Protein AF-A8YP08-F1 (afdb_monomer_lite)

Organism: Microcystis aeruginosa (strain PCC 7806) (NCBI:txid267872)

Secondary structure (DSSP, 8-state):
-----------------------S--S----HHHHHHHHHHHHHHHHHHHHHHHHTT----------HHHHHHHHHHH-TTS-----PBBTTTSSB-TT--HHHHHHHIIIIIS---TT-HHHHHHHHHHHTTSS-PPPSTTSTTTTTBSS--HHHHHHHHHHS-HHHHHHHHHHHHHHH-GGGS---------PPPPP-PPPPPPPTTGGGGG--

Sequence (216 aa):
MSFSIRVPSLITPVYCIRQTEEPINMLLKLPQKLKIQRLILLVFCLVIGIFVWWLSWQSTGMSQIQRPETVAQQIYQVMPDLPKENNYIRRETGEIDPNNTLISRFLRYHQDTKKRFTLIRFDWQLTLGDYLGVNEKISEENYPGQATLTVNPMAADIKAMNSLNRRQRQQLVTLLVEIYNPAILPQETPNSSPSPSPSPSRPSLSKPGDADLLKF

pLDDT: mean 79.39, std 20.7, range [38.28, 98.69]

Foldseek 3Di:
DDDDDDDDDDDDDDDDDDDDDDDPPPDDPDPPVVVVVVVVVVVVVVVVVVVVVVVVVPPPPDQPPDQLLNLVVVLCVVVVVQFFLQQWAWPVPRDTDNSPGLRSQLVCCLCPVVVHDLQDLVSLVLSLCCLQVNHDPDDQVRRPQSVTTPDRCNVVSSVSSNPDDPVRSVVSSVSSNCVRPVVPPPDPDPDDDDDDDDDDDDPDDDDVPPVVVVDD

Structure (mmCIF, N/CA/C/O backbone):
data_AF-A8YP08-F1
#
_entry.id   AF-A8YP08-F1
#
loop_
_atom_site.group_PDB
_atom_site.id
_atom_site.type_symbol
_atom_site.label_atom_id
_atom_site.label_alt_id
_atom_site.label_comp_id
_atom_site.label_asym_id
_atom_site.label_entity_id
_atom_site.label_seq_id
_atom_site.pdbx_PDB_ins_code
_atom_site.Cartn_x
_atom_site.Cartn_y
_atom_site.Cartn_z
_atom_site.occupancy
_atom_site.B_iso_or_equiv
_atom_site.auth_seq_id
_atom_site.auth_comp_id
_atom_site.auth_asym_id
_atom_site.auth_atom_id
_atom_site.pdbx_PDB_model_num
ATOM 1 N N . MET A 1 1 ? 70.465 103.402 -79.927 1.00 38.94 1 MET A N 1
ATOM 2 C CA . MET A 1 1 ? 71.375 103.638 -78.782 1.00 38.94 1 MET A CA 1
ATOM 3 C C . MET A 1 1 ? 71.175 102.453 -77.833 1.00 38.94 1 MET A C 1
ATOM 5 O O . MET A 1 1 ? 70.046 102.262 -77.416 1.00 38.94 1 MET A O 1
ATOM 9 N N . SER A 1 2 ? 72.063 101.443 -77.797 1.00 41.00 2 SER A N 1
ATOM 10 C CA . SER A 1 2 ? 73.259 101.348 -76.916 1.00 41.00 2 SER A CA 1
ATOM 11 C C . SER A 1 2 ? 72.872 101.551 -75.439 1.00 41.00 2 SER A C 1
ATOM 13 O O . SER A 1 2 ? 72.285 102.580 -75.149 1.00 41.00 2 SER A O 1
ATOM 15 N N . PHE A 1 3 ? 73.109 100.681 -74.449 1.00 38.84 3 PHE A N 1
ATOM 16 C CA . PHE A 1 3 ? 74.199 99.733 -74.161 1.00 38.84 3 PHE A CA 1
ATOM 17 C C . PHE A 1 3 ? 73.752 98.776 -73.016 1.00 38.84 3 PHE A C 1
ATOM 19 O O . PHE A 1 3 ? 72.893 99.129 -72.219 1.00 38.84 3 PHE A O 1
ATOM 26 N N . SER A 1 4 ? 74.212 97.519 -73.007 1.00 40.41 4 SER A N 1
ATOM 27 C CA . SER A 1 4 ? 75.242 96.935 -72.108 1.00 40.41 4 SER A CA 1
ATOM 28 C C . SER A 1 4 ? 74.787 96.371 -70.752 1.00 40.41 4 SER A C 1
ATOM 30 O O . SER A 1 4 ? 74.678 97.063 -69.750 1.00 40.41 4 SER A O 1
ATOM 32 N N . ILE A 1 5 ? 74.629 95.046 -70.747 1.00 41.66 5 ILE A N 1
ATOM 33 C CA . ILE A 1 5 ? 75.322 94.041 -69.913 1.00 41.66 5 ILE A CA 1
ATOM 34 C C . ILE A 1 5 ? 76.277 94.593 -68.815 1.00 41.66 5 ILE A C 1
ATOM 36 O O . ILE A 1 5 ? 77.212 95.322 -69.146 1.00 41.66 5 ILE A O 1
ATOM 40 N N . ARG A 1 6 ? 76.161 94.098 -67.561 1.00 38.28 6 ARG A N 1
ATOM 41 C CA . ARG A 1 6 ? 77.010 93.038 -66.930 1.00 38.28 6 ARG A CA 1
ATOM 42 C C . ARG A 1 6 ? 77.260 93.226 -65.407 1.00 38.28 6 ARG A C 1
ATOM 44 O O . ARG A 1 6 ? 77.761 94.260 -64.995 1.00 38.28 6 ARG A O 1
ATOM 51 N N . VAL A 1 7 ? 77.068 92.106 -64.680 1.00 49.34 7 VAL A N 1
ATOM 52 C CA . VAL A 1 7 ? 77.766 91.583 -63.462 1.00 49.34 7 VAL A CA 1
ATOM 53 C C . VAL A 1 7 ? 77.664 92.319 -62.093 1.00 49.34 7 VAL A C 1
ATOM 55 O O . VAL A 1 7 ? 77.388 93.507 -62.064 1.00 49.34 7 VAL A O 1
ATOM 58 N N . PRO A 1 8 ? 78.019 91.675 -60.945 1.00 49.31 8 PRO A N 1
ATOM 59 C CA . PRO A 1 8 ? 77.574 90.361 -60.433 1.00 49.31 8 PRO A CA 1
ATOM 60 C C . PRO A 1 8 ? 77.463 90.305 -58.876 1.00 49.31 8 PRO A C 1
ATOM 62 O O . PRO A 1 8 ? 77.818 91.240 -58.173 1.00 49.31 8 PRO A O 1
ATOM 65 N N . SER A 1 9 ? 77.160 89.102 -58.365 1.00 41.50 9 SER A N 1
ATOM 66 C CA . SER A 1 9 ? 77.765 88.503 -57.156 1.00 41.50 9 SER A CA 1
ATOM 67 C C . SER A 1 9 ? 77.323 89.004 -55.772 1.00 41.50 9 SER A C 1
ATOM 69 O O . SER A 1 9 ? 77.578 90.136 -55.387 1.00 41.50 9 SER A O 1
ATOM 71 N N . LEU A 1 10 ? 76.800 88.101 -54.939 1.00 44.22 10 LEU A N 1
ATOM 72 C CA . LEU A 1 10 ? 77.596 87.362 -53.947 1.00 44.22 10 LEU A CA 1
ATOM 73 C C . LEU A 1 10 ? 76.666 86.603 -52.981 1.00 44.22 10 LEU A C 1
ATOM 75 O O . LEU A 1 10 ? 75.742 87.168 -52.414 1.00 44.22 10 LEU A O 1
ATOM 79 N N . ILE A 1 11 ? 77.039 85.344 -52.748 1.00 49.66 11 ILE A N 1
ATOM 80 C CA . ILE A 1 11 ? 77.045 84.672 -51.441 1.00 49.66 11 ILE A CA 1
ATOM 81 C C . ILE A 1 11 ? 75.683 84.310 -50.814 1.00 49.66 11 ILE A C 1
ATOM 83 O O . ILE A 1 11 ? 74.914 85.119 -50.309 1.00 49.66 11 ILE A O 1
ATOM 87 N N . THR A 1 12 ? 75.489 82.993 -50.781 1.00 49.16 12 THR A N 1
ATOM 88 C CA . THR A 1 12 ? 74.568 82.191 -49.968 1.00 49.16 12 THR A CA 1
ATOM 89 C C . THR A 1 12 ? 74.469 82.616 -48.502 1.00 49.16 12 THR A C 1
ATOM 91 O O . THR A 1 12 ? 75.487 82.914 -47.876 1.00 49.16 12 THR A O 1
ATOM 94 N N . PRO A 1 13 ? 73.307 82.365 -47.885 1.00 51.00 13 PRO A N 1
ATOM 95 C CA . PRO A 1 13 ? 73.328 81.529 -46.689 1.00 51.00 13 PRO A CA 1
ATOM 96 C C . PRO A 1 13 ? 72.516 80.243 -46.858 1.00 51.00 13 PRO A C 1
ATOM 98 O O . PRO A 1 13 ? 71.397 80.222 -47.365 1.00 51.00 13 PRO A O 1
ATOM 101 N N . VAL A 1 14 ? 73.126 79.159 -46.386 1.00 53.72 14 VAL A N 1
ATOM 102 C CA . VAL A 1 14 ? 72.498 77.870 -46.108 1.00 53.72 14 VAL A CA 1
ATOM 103 C C . VAL A 1 14 ? 71.416 78.092 -45.056 1.00 53.72 14 VAL A C 1
ATOM 105 O O . VAL A 1 14 ? 71.722 78.520 -43.945 1.00 53.72 14 VAL A O 1
ATOM 108 N N . TYR A 1 15 ? 70.166 77.781 -45.392 1.00 51.81 15 TYR A N 1
ATOM 109 C CA . TYR A 1 15 ? 69.120 77.590 -44.395 1.00 51.81 15 TYR A CA 1
ATOM 110 C C . TYR A 1 15 ? 68.328 76.322 -44.696 1.00 51.81 15 TYR A C 1
ATOM 112 O O . TYR A 1 15 ? 67.758 76.142 -45.771 1.00 51.81 15 TYR A O 1
ATOM 120 N N . CYS A 1 16 ? 68.364 75.434 -43.708 1.00 45.41 16 CYS A N 1
ATOM 121 C CA . CYS A 1 16 ? 67.706 74.144 -43.650 1.00 45.41 16 CYS A CA 1
ATOM 122 C C . CYS A 1 16 ? 66.198 74.276 -43.880 1.00 45.41 16 CYS A C 1
ATOM 124 O O . CYS A 1 16 ? 65.514 74.944 -43.104 1.00 45.41 16 CYS A O 1
ATOM 126 N N . ILE A 1 17 ? 65.664 73.561 -44.873 1.00 51.88 17 ILE A N 1
ATOM 127 C CA . ILE A 1 17 ? 64.223 73.332 -44.987 1.00 51.88 17 ILE A CA 1
ATOM 128 C C . ILE A 1 17 ? 63.951 71.847 -44.756 1.00 51.88 17 ILE A C 1
ATOM 130 O O . ILE A 1 17 ? 64.209 70.974 -45.577 1.00 51.88 17 ILE A O 1
ATOM 134 N N . ARG A 1 18 ? 63.478 71.635 -43.533 1.00 47.06 18 ARG A N 1
ATOM 135 C CA . ARG A 1 18 ? 62.784 70.500 -42.930 1.00 47.06 18 ARG A CA 1
ATOM 136 C C . ARG A 1 18 ? 61.936 69.713 -43.944 1.00 47.06 18 ARG A C 1
ATOM 138 O O . ARG A 1 18 ? 60.988 70.252 -44.507 1.00 47.06 18 ARG A O 1
ATOM 145 N N . GLN A 1 19 ? 62.248 68.431 -44.111 1.00 44.16 19 GLN A N 1
ATOM 146 C CA . GLN A 1 19 ? 61.406 67.456 -44.803 1.00 44.16 19 GLN A CA 1
ATOM 147 C C . GLN A 1 19 ? 60.105 67.268 -44.005 1.00 44.16 19 GLN A C 1
ATOM 149 O O . GLN A 1 19 ? 60.127 66.836 -42.853 1.00 44.16 19 GLN A O 1
ATOM 154 N N . THR A 1 20 ? 58.978 67.664 -44.590 1.00 49.56 20 THR A N 1
ATOM 155 C CA . THR A 1 20 ? 57.631 67.375 -44.090 1.00 49.56 20 THR A CA 1
ATOM 156 C C . THR A 1 20 ? 57.221 65.983 -44.561 1.00 49.56 20 THR A C 1
ATOM 158 O O . THR A 1 20 ? 56.793 65.821 -45.701 1.00 49.56 20 THR A O 1
ATOM 161 N N . GLU A 1 21 ? 57.361 64.984 -43.691 1.00 52.81 21 GLU A N 1
ATOM 162 C CA . GLU A 1 21 ? 56.689 63.691 -43.836 1.00 52.81 21 GLU A CA 1
ATOM 163 C C . GLU A 1 21 ? 55.404 63.697 -42.995 1.00 52.81 21 GLU A C 1
ATOM 165 O O . GLU A 1 21 ? 55.437 63.690 -41.768 1.00 52.81 21 GLU A O 1
ATOM 170 N N . GLU A 1 22 ? 54.269 63.721 -43.683 1.00 57.09 22 GLU A N 1
ATOM 171 C CA . GLU A 1 22 ? 52.935 63.336 -43.203 1.00 57.09 22 GLU A CA 1
ATOM 172 C C . GLU A 1 22 ? 52.591 61.973 -43.860 1.00 57.09 22 GLU A C 1
ATOM 174 O O . GLU A 1 22 ? 53.129 61.666 -44.925 1.00 57.09 22 GLU A O 1
ATOM 179 N N . PRO A 1 23 ? 51.613 61.177 -43.390 1.00 56.66 23 PRO A N 1
ATOM 180 C CA . PRO A 1 23 ? 51.465 60.597 -42.061 1.00 56.66 23 PRO A CA 1
ATOM 181 C C . PRO A 1 23 ? 51.122 59.093 -42.190 1.00 56.66 23 PRO A C 1
ATOM 183 O O . PRO A 1 23 ? 49.960 58.716 -42.340 1.00 56.66 23 PRO A O 1
ATOM 186 N N . ILE A 1 24 ? 52.096 58.185 -42.100 1.00 55.09 24 ILE A N 1
ATOM 187 C CA . ILE A 1 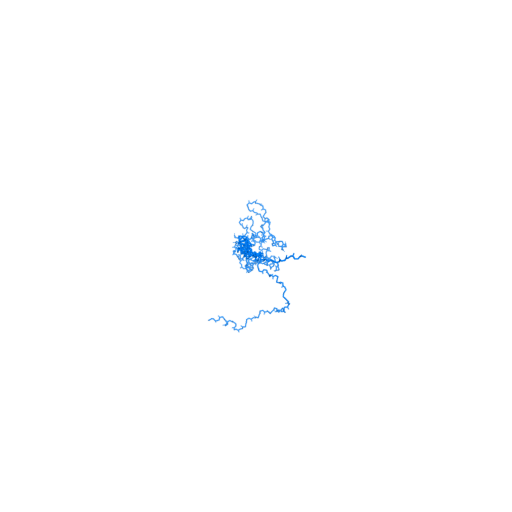24 ? 51.810 56.735 -42.103 1.00 55.09 24 ILE A CA 1
ATOM 188 C C . ILE A 1 24 ? 51.891 56.212 -40.673 1.00 55.09 24 ILE A C 1
ATOM 190 O O . ILE A 1 24 ? 52.841 55.532 -40.325 1.00 55.09 24 ILE A O 1
ATOM 194 N N . ASN A 1 25 ? 50.937 56.584 -39.814 1.00 58.34 25 ASN A N 1
ATOM 195 C CA . ASN A 1 25 ? 50.724 55.936 -38.508 1.00 58.34 25 ASN A CA 1
ATOM 196 C C . ASN A 1 25 ? 49.324 56.224 -37.927 1.00 58.34 25 ASN A C 1
ATOM 198 O O . ASN A 1 25 ? 49.149 56.372 -36.719 1.00 58.34 25 ASN A O 1
ATOM 202 N N . MET A 1 26 ? 48.294 56.275 -38.773 1.00 52.31 26 MET A N 1
ATOM 203 C CA . MET A 1 26 ? 46.892 56.278 -38.331 1.00 52.31 26 MET A CA 1
ATOM 204 C C . MET A 1 26 ? 46.273 54.878 -38.425 1.00 52.31 26 MET A C 1
ATOM 206 O O . MET A 1 26 ? 45.189 54.690 -38.969 1.00 52.31 26 MET A O 1
ATOM 210 N N . LEU A 1 27 ? 46.950 53.861 -37.885 1.00 56.06 27 LEU A N 1
ATOM 211 C CA . LEU A 1 27 ? 46.349 52.534 -37.781 1.00 56.06 27 LEU A CA 1
ATOM 212 C C . LEU A 1 27 ? 46.680 51.864 -36.440 1.00 56.06 27 LEU A C 1
ATOM 214 O O . LEU A 1 27 ? 47.771 51.357 -36.209 1.00 56.06 27 LEU A O 1
ATOM 218 N N . LEU A 1 28 ? 45.658 51.856 -35.573 1.00 55.72 28 LEU A N 1
ATOM 219 C CA . LEU A 1 28 ? 45.474 50.985 -34.404 1.00 55.72 28 LEU A CA 1
ATOM 220 C C . LEU A 1 28 ? 46.337 51.229 -33.149 1.00 55.72 28 LEU A C 1
ATOM 222 O O . LEU A 1 28 ? 47.020 50.338 -32.650 1.00 55.72 28 LEU A O 1
ATOM 226 N N . LYS A 1 29 ? 46.115 52.363 -32.475 1.00 57.00 29 LYS A N 1
ATOM 227 C CA . LYS A 1 29 ? 46.256 52.435 -31.005 1.00 57.00 29 LYS A CA 1
ATOM 228 C C . LYS A 1 29 ? 44.886 52.529 -30.333 1.00 57.00 29 LYS A C 1
ATOM 230 O O . LYS A 1 29 ? 44.492 53.568 -29.822 1.00 57.00 29 LYS A O 1
ATOM 235 N N . LEU A 1 30 ? 44.146 51.416 -30.322 1.00 54.91 30 LEU A N 1
ATOM 236 C CA . LEU A 1 30 ? 43.016 51.274 -29.395 1.00 54.91 30 LEU A CA 1
ATOM 237 C C . LEU A 1 30 ? 43.575 51.248 -27.956 1.00 54.91 30 LEU A C 1
ATOM 239 O O . LEU A 1 30 ? 44.541 50.511 -27.724 1.00 54.91 30 LEU A O 1
ATOM 243 N N . PRO A 1 31 ? 42.994 51.981 -26.987 1.00 57.38 31 PRO A N 1
ATOM 244 C CA . PRO A 1 31 ? 43.535 52.081 -25.635 1.00 57.38 31 PRO A CA 1
ATOM 245 C C . PRO A 1 31 ? 43.647 50.695 -24.986 1.00 57.38 31 PRO A C 1
ATOM 247 O O . PRO A 1 31 ? 42.664 49.970 -24.834 1.00 57.38 31 PRO A O 1
ATOM 250 N N . GLN A 1 32 ? 44.868 50.327 -24.593 1.00 58.56 32 GLN A N 1
ATOM 251 C CA . GLN A 1 32 ? 45.241 49.020 -24.033 1.00 58.56 32 GLN A CA 1
ATOM 252 C C . GLN A 1 32 ? 44.377 48.619 -22.821 1.00 58.56 32 GLN A C 1
ATOM 254 O O . GLN A 1 32 ? 44.047 47.447 -22.649 1.00 58.56 32 GLN A O 1
ATOM 259 N N . LYS A 1 33 ? 43.916 49.606 -22.041 1.00 55.19 33 LYS A N 1
ATOM 260 C CA . LYS A 1 33 ? 42.989 49.426 -20.912 1.00 55.19 33 LYS A CA 1
ATOM 261 C C . LYS A 1 33 ? 41.612 48.888 -21.331 1.00 55.19 33 LYS A C 1
ATOM 263 O O . LYS A 1 33 ? 41.059 48.049 -20.629 1.00 55.19 33 LYS A O 1
ATOM 268 N N . LEU A 1 34 ? 41.100 49.290 -22.498 1.00 55.69 34 LEU A N 1
ATOM 269 C CA . LEU A 1 34 ? 39.811 48.827 -23.027 1.00 55.69 34 LEU A CA 1
ATOM 270 C C . LEU A 1 34 ? 39.898 47.385 -23.554 1.00 55.69 34 LEU A C 1
ATOM 272 O O . LEU A 1 34 ? 38.940 46.622 -23.446 1.00 55.69 34 LEU A O 1
ATOM 276 N N . LYS A 1 35 ? 41.065 46.991 -24.090 1.00 59.66 35 LYS A N 1
ATOM 277 C CA . LYS A 1 35 ? 41.332 45.609 -24.524 1.00 59.66 35 LYS A CA 1
ATOM 278 C C . LYS A 1 35 ? 41.428 44.652 -23.333 1.00 59.66 35 LYS A C 1
ATOM 280 O O . LYS A 1 35 ? 40.821 43.589 -23.376 1.00 59.66 35 LYS A O 1
ATOM 285 N N . ILE A 1 36 ? 42.123 45.047 -22.262 1.00 66.88 36 ILE A N 1
ATOM 286 C CA . ILE A 1 36 ? 42.267 44.227 -21.046 1.00 66.88 36 ILE A CA 1
ATOM 287 C C . ILE A 1 36 ? 40.919 44.072 -20.329 1.00 66.88 36 ILE A C 1
ATOM 289 O O . ILE A 1 36 ? 40.561 42.964 -19.947 1.00 66.88 36 ILE A O 1
ATOM 293 N N . GLN A 1 37 ? 40.125 45.142 -20.214 1.00 70.56 37 GLN A N 1
ATOM 294 C CA . GLN A 1 37 ? 38.801 45.074 -19.587 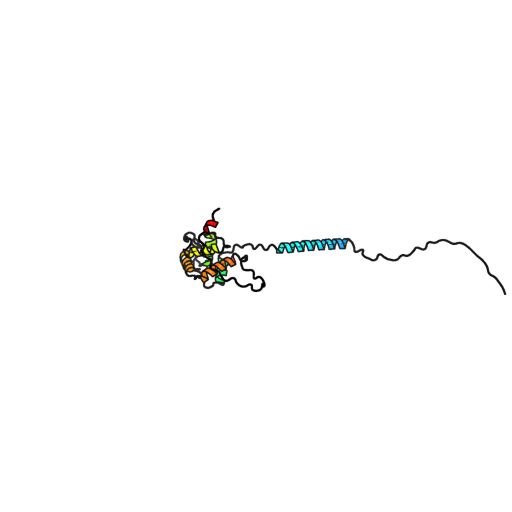1.00 70.56 37 GLN A CA 1
ATOM 295 C C . GLN A 1 37 ? 37.829 44.173 -20.366 1.00 70.56 37 GLN A C 1
ATOM 297 O O . GLN A 1 37 ? 37.114 43.378 -19.760 1.00 70.56 37 GLN A O 1
ATOM 302 N N . ARG A 1 38 ? 37.831 44.242 -21.706 1.00 69.94 38 ARG A N 1
ATOM 303 C CA . ARG A 1 38 ? 37.038 43.331 -22.550 1.00 69.94 38 ARG A CA 1
ATOM 304 C C . ARG A 1 38 ? 37.514 41.884 -22.434 1.00 69.94 38 ARG A C 1
ATOM 306 O O . ARG A 1 38 ? 36.681 40.991 -22.388 1.00 69.94 38 ARG A O 1
ATOM 313 N N . LEU A 1 39 ? 38.824 41.652 -22.334 1.00 71.75 39 LEU A N 1
ATOM 314 C CA . LEU A 1 39 ? 39.381 40.311 -22.144 1.00 71.75 39 LEU A CA 1
ATOM 315 C C . LEU A 1 39 ? 38.974 39.714 -20.787 1.00 71.75 39 LEU A C 1
ATOM 317 O O . LEU A 1 39 ? 38.546 38.567 -20.738 1.00 71.75 39 LEU A O 1
ATOM 321 N N . ILE A 1 40 ? 39.035 40.501 -19.706 1.00 78.19 40 ILE A N 1
ATOM 322 C CA . ILE A 1 40 ? 38.599 40.074 -18.365 1.00 78.19 40 ILE A CA 1
ATOM 323 C C . ILE A 1 40 ? 37.102 39.743 -18.365 1.00 78.19 40 ILE A C 1
ATOM 325 O O . ILE A 1 40 ? 36.711 38.700 -17.847 1.00 78.19 40 ILE A O 1
ATOM 329 N N . LEU A 1 41 ? 36.272 40.587 -18.988 1.00 78.19 41 LEU A N 1
ATOM 330 C CA . LEU A 1 41 ? 34.829 40.353 -19.079 1.00 78.19 41 LEU A CA 1
ATOM 331 C C . LEU A 1 41 ? 34.511 39.075 -19.873 1.00 78.19 41 LEU A C 1
ATOM 333 O O . LEU A 1 41 ? 33.669 38.287 -19.457 1.00 78.19 41 LEU A O 1
ATOM 337 N N . LEU A 1 42 ? 35.220 38.835 -20.981 1.00 79.81 42 LEU A N 1
ATOM 338 C CA . LEU A 1 42 ? 35.035 37.639 -21.805 1.00 79.81 42 LEU A CA 1
ATOM 339 C C . LEU A 1 42 ? 35.450 36.359 -21.075 1.00 79.81 42 LEU A C 1
ATOM 341 O O . LEU A 1 42 ? 34.713 35.379 -21.128 1.00 79.81 42 LEU A O 1
ATOM 345 N N . VAL A 1 43 ? 36.580 36.366 -20.361 1.00 82.44 43 VAL A N 1
ATOM 346 C CA . VAL A 1 43 ? 37.015 35.210 -19.560 1.00 82.44 43 VAL A CA 1
ATOM 347 C C . VAL A 1 43 ? 36.037 34.949 -18.414 1.00 82.44 43 VAL A C 1
ATOM 349 O O . VAL A 1 43 ? 35.669 33.802 -18.181 1.00 82.44 43 VAL A O 1
ATOM 352 N N . PHE A 1 44 ? 35.547 35.995 -17.746 1.00 82.38 44 PHE A N 1
ATOM 353 C CA . PHE A 1 44 ? 34.545 35.870 -16.687 1.00 82.38 44 PHE A CA 1
ATOM 354 C C . PHE A 1 44 ? 33.227 35.269 -17.205 1.00 82.38 44 PHE A C 1
ATOM 356 O O . PHE A 1 44 ? 32.694 34.341 -16.600 1.00 82.38 44 PHE A O 1
ATOM 363 N N . CYS A 1 45 ? 32.744 35.714 -18.370 1.00 79.94 45 CYS A N 1
ATOM 364 C CA . CYS A 1 45 ? 31.572 35.124 -19.020 1.00 79.94 45 CYS A CA 1
ATOM 365 C C . CYS A 1 45 ? 31.803 33.666 -19.447 1.00 79.94 45 CYS A C 1
ATOM 367 O O . CYS A 1 45 ? 30.890 32.855 -19.325 1.00 79.94 45 CYS A O 1
ATOM 369 N N . LEU A 1 46 ? 33.009 33.312 -19.907 1.00 80.31 46 LEU A N 1
ATOM 370 C CA . LEU A 1 46 ? 33.359 31.936 -20.277 1.00 80.31 46 LEU A CA 1
ATOM 371 C C . LEU A 1 46 ? 33.373 31.007 -19.058 1.00 80.31 46 LEU A C 1
ATOM 373 O O . LEU A 1 46 ? 32.813 29.917 -19.114 1.00 80.31 46 LEU A O 1
ATOM 377 N N . VAL A 1 47 ? 33.950 31.456 -17.940 1.00 80.50 47 VAL A N 1
ATOM 378 C CA . VAL A 1 47 ? 33.972 30.694 -16.682 1.00 80.50 47 VAL A CA 1
ATOM 379 C C . VAL A 1 47 ? 32.559 30.513 -16.128 1.00 80.50 47 VAL A C 1
ATOM 381 O O . VAL A 1 47 ? 32.208 29.404 -15.736 1.00 80.50 47 VAL A O 1
ATOM 384 N N . ILE A 1 48 ? 31.717 31.552 -16.159 1.00 80.12 48 ILE A N 1
ATOM 385 C CA . ILE A 1 48 ? 30.304 31.441 -15.761 1.00 80.12 48 ILE A CA 1
ATOM 386 C C . ILE A 1 48 ? 29.544 30.501 -16.696 1.00 80.12 48 ILE A C 1
ATOM 388 O O . ILE A 1 48 ? 28.797 29.658 -16.217 1.00 80.12 48 ILE A O 1
ATOM 392 N N . GLY A 1 49 ? 29.747 30.601 -18.011 1.00 75.44 49 GLY A N 1
ATOM 393 C CA . GLY A 1 49 ? 29.102 29.721 -18.984 1.00 75.44 49 GLY A CA 1
ATOM 394 C C . GLY A 1 49 ? 29.447 28.251 -18.750 1.00 75.44 49 GLY A C 1
ATOM 395 O O . GLY A 1 49 ? 28.552 27.413 -18.705 1.00 75.44 49 GLY A O 1
ATOM 396 N N . ILE A 1 50 ? 30.726 27.944 -18.512 1.00 77.81 50 ILE A N 1
ATOM 397 C CA . ILE A 1 50 ? 31.192 26.588 -18.187 1.00 77.81 50 ILE A CA 1
ATOM 398 C C . ILE A 1 50 ? 30.643 26.129 -16.829 1.00 77.81 50 ILE A C 1
ATOM 400 O O . ILE A 1 50 ? 30.218 24.985 -16.701 1.00 77.81 50 ILE A O 1
ATOM 404 N N . PHE A 1 51 ? 30.596 27.010 -15.827 1.00 74.06 51 PHE A N 1
ATOM 405 C CA . PHE A 1 51 ? 30.053 26.696 -14.504 1.00 74.06 51 PHE A CA 1
ATOM 406 C C . PHE A 1 51 ? 28.543 26.418 -14.541 1.00 74.06 51 PHE A C 1
ATOM 408 O O . PHE A 1 51 ? 28.082 25.456 -13.934 1.00 74.06 51 PHE A O 1
ATOM 415 N N . VAL A 1 52 ? 27.774 27.203 -15.300 1.00 71.12 52 VAL A N 1
ATOM 416 C CA . VAL A 1 52 ? 26.337 26.982 -15.526 1.00 71.12 52 VAL A CA 1
ATOM 417 C C . VAL A 1 52 ? 26.108 25.676 -16.285 1.00 71.12 52 VAL A C 1
ATOM 419 O O . VAL A 1 52 ? 25.229 24.907 -15.907 1.00 71.12 52 VAL A O 1
ATOM 422 N N . TRP A 1 53 ? 26.935 25.382 -17.295 1.00 67.12 53 TRP A N 1
ATOM 423 C CA . TRP A 1 53 ? 26.847 24.132 -18.051 1.00 67.12 53 TRP A CA 1
ATOM 424 C C . TRP A 1 53 ? 27.193 22.903 -17.190 1.00 67.12 53 TRP A C 1
ATOM 426 O O . TRP A 1 53 ? 26.515 21.879 -17.279 1.00 67.12 53 TRP A O 1
ATOM 436 N N . TRP A 1 54 ? 28.162 23.029 -16.275 1.00 63.03 54 TRP A N 1
ATOM 437 C CA . TRP A 1 54 ? 28.472 22.015 -15.259 1.00 63.03 54 TRP A CA 1
ATOM 438 C C . TRP A 1 54 ? 27.311 21.839 -14.264 1.00 63.03 54 TRP A C 1
ATOM 440 O O . TRP A 1 54 ? 26.953 20.711 -13.922 1.00 63.03 54 TRP A O 1
ATOM 450 N N . LEU A 1 55 ? 26.655 22.922 -13.837 1.00 60.41 55 LEU A N 1
ATOM 451 C CA . LEU A 1 55 ? 25.510 22.844 -12.922 1.00 60.41 55 LEU A CA 1
ATOM 452 C C . LEU A 1 55 ? 24.319 22.079 -13.529 1.00 60.41 55 LEU A C 1
ATOM 454 O O . LEU A 1 55 ? 23.617 21.373 -12.809 1.00 60.41 55 LEU A O 1
ATOM 458 N N . SER A 1 56 ? 24.131 22.139 -14.851 1.00 60.09 56 SER A N 1
ATOM 459 C CA . SER A 1 56 ? 23.074 21.395 -15.556 1.00 60.09 56 SER A CA 1
ATOM 460 C C . SER A 1 56 ? 23.260 19.869 -15.610 1.00 60.09 56 SER A C 1
ATOM 462 O O . SER A 1 56 ? 22.316 19.176 -15.981 1.00 60.09 56 SER A O 1
ATOM 464 N N . TRP A 1 57 ? 24.413 19.320 -15.202 1.00 59.06 57 TRP A N 1
ATOM 465 C CA . TRP A 1 57 ? 24.609 17.863 -15.078 1.00 59.06 57 TRP A CA 1
ATOM 466 C C . TRP A 1 57 ? 24.280 17.291 -13.693 1.00 59.06 57 TRP A C 1
ATOM 468 O O . TRP A 1 57 ? 24.372 16.082 -13.491 1.00 59.06 57 TRP A O 1
ATOM 478 N N . GLN A 1 58 ? 23.867 18.124 -12.737 1.00 56.66 58 GLN A N 1
ATOM 479 C CA . GLN A 1 58 ? 23.536 17.687 -11.379 1.00 56.66 58 GLN A CA 1
ATOM 480 C C . GLN A 1 58 ? 22.020 17.562 -11.174 1.00 56.66 58 GLN A C 1
ATOM 482 O O . GLN A 1 58 ? 21.465 18.132 -10.241 1.00 56.66 58 GLN A O 1
ATOM 487 N N . SER A 1 59 ? 21.318 16.803 -12.018 1.00 55.66 59 SER A N 1
ATOM 488 C CA . SER A 1 59 ? 19.984 16.303 -11.656 1.00 55.66 59 SER A CA 1
ATOM 489 C C . SER A 1 59 ? 20.121 14.972 -10.918 1.00 55.66 59 SER A C 1
ATOM 491 O O . SER A 1 59 ? 19.758 13.904 -11.407 1.00 55.66 59 SER A O 1
ATOM 493 N N . THR A 1 60 ? 20.650 15.023 -9.696 1.00 57.28 60 THR A N 1
ATOM 494 C CA . THR A 1 60 ? 20.445 13.929 -8.750 1.00 57.28 60 THR A CA 1
ATOM 495 C C . THR A 1 60 ? 18.973 13.949 -8.350 1.00 57.28 60 THR A C 1
ATOM 497 O O . THR A 1 60 ? 18.515 14.817 -7.609 1.00 57.28 60 THR A O 1
ATOM 500 N N . GLY A 1 61 ? 18.194 13.008 -8.886 1.00 53.19 61 GLY A N 1
ATOM 501 C CA . GLY A 1 61 ? 16.839 12.760 -8.416 1.00 53.19 61 GLY A CA 1
ATOM 502 C C . GLY A 1 61 ? 16.905 12.344 -6.952 1.00 53.19 61 GLY A C 1
ATOM 503 O O . GLY A 1 61 ? 17.152 11.180 -6.647 1.00 53.19 61 GLY A O 1
ATOM 504 N N . MET A 1 62 ? 16.737 13.295 -6.033 1.00 47.50 62 MET A N 1
ATOM 505 C CA . MET A 1 62 ? 16.529 12.963 -4.632 1.00 47.50 62 MET A CA 1
ATOM 506 C C . MET A 1 62 ? 15.258 12.122 -4.571 1.00 47.50 62 MET A C 1
ATOM 508 O O . MET A 1 62 ? 14.176 12.630 -4.864 1.00 47.50 62 MET A O 1
ATOM 512 N N . SER A 1 63 ? 15.398 10.838 -4.229 1.00 51.78 63 SER A N 1
ATOM 513 C CA . SER A 1 63 ? 14.282 9.959 -3.890 1.00 51.78 63 SER A CA 1
ATOM 514 C C . SER A 1 63 ? 13.554 10.581 -2.702 1.00 51.78 63 SER A C 1
ATOM 516 O O . SER A 1 63 ? 13.909 10.344 -1.548 1.00 51.78 63 SER A O 1
ATOM 518 N N . GLN A 1 64 ? 12.579 11.444 -2.983 1.00 56.38 64 GLN A N 1
ATOM 519 C CA . GLN A 1 64 ? 11.717 12.023 -1.966 1.00 56.38 64 GLN A CA 1
ATOM 520 C C . GLN A 1 64 ? 11.069 10.856 -1.221 1.00 56.38 64 GLN A C 1
ATOM 522 O O . GLN A 1 64 ? 10.520 9.951 -1.852 1.00 56.38 64 GLN A O 1
ATOM 527 N N . ILE A 1 65 ? 11.159 10.850 0.111 1.00 68.00 65 ILE A N 1
ATOM 528 C CA . ILE A 1 65 ? 10.437 9.884 0.942 1.00 68.00 65 ILE A CA 1
ATOM 529 C C . ILE A 1 65 ? 8.948 10.184 0.745 1.00 68.00 65 ILE A C 1
ATOM 531 O O . ILE A 1 65 ? 8.387 11.081 1.376 1.00 68.00 65 ILE A O 1
ATOM 535 N N . GLN A 1 66 ? 8.327 9.498 -0.215 1.00 86.00 66 GLN A N 1
ATOM 536 C CA . GLN A 1 66 ? 6.929 9.721 -0.551 1.00 86.00 66 GLN A CA 1
ATOM 537 C C . GLN A 1 66 ? 6.055 9.127 0.545 1.00 86.00 66 GLN A C 1
ATOM 539 O O . GLN A 1 66 ? 6.179 7.945 0.875 1.00 86.00 66 GLN A O 1
ATOM 544 N N . ARG A 1 67 ? 5.157 9.949 1.095 1.00 92.75 67 ARG A N 1
ATOM 545 C CA . ARG A 1 67 ? 4.210 9.502 2.116 1.00 92.75 67 ARG A CA 1
ATOM 546 C C . ARG A 1 67 ? 3.289 8.417 1.539 1.00 92.75 67 ARG A C 1
ATOM 548 O O . ARG A 1 67 ? 2.766 8.617 0.436 1.00 92.75 67 ARG A O 1
ATOM 555 N N . PRO A 1 68 ? 3.033 7.321 2.276 1.00 96.00 68 PRO A N 1
ATOM 556 C CA . PRO A 1 68 ? 2.130 6.254 1.848 1.00 96.00 68 PRO A CA 1
ATOM 557 C C . PRO A 1 68 ? 0.762 6.748 1.366 1.00 96.00 68 PRO A C 1
ATOM 559 O O . PRO A 1 68 ? 0.218 6.225 0.399 1.00 96.00 68 PRO A O 1
ATOM 562 N N . GLU A 1 69 ?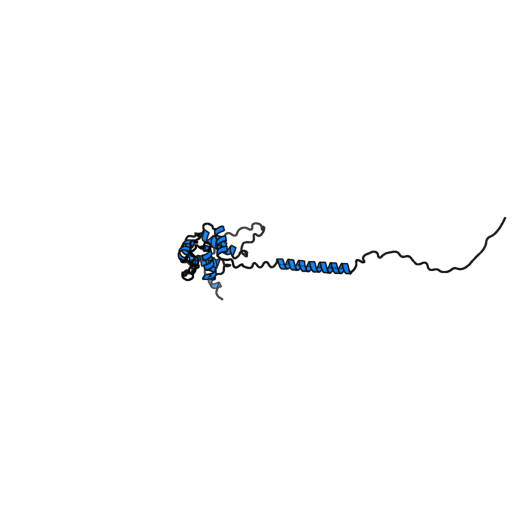 0.205 7.777 2.004 1.00 95.94 69 GLU A N 1
ATOM 563 C CA . GLU A 1 69 ? -1.109 8.330 1.660 1.00 95.94 69 GLU A CA 1
ATOM 564 C C . GLU A 1 69 ? -1.091 9.018 0.292 1.00 95.94 69 GLU A C 1
ATOM 566 O O . GLU A 1 69 ? -2.014 8.847 -0.502 1.00 95.94 69 GLU A O 1
ATOM 571 N N . THR A 1 70 ? -0.021 9.758 -0.011 1.00 95.75 70 THR A N 1
ATOM 572 C CA . THR A 1 70 ? 0.150 10.446 -1.297 1.00 95.75 70 THR A CA 1
ATOM 573 C C . THR A 1 70 ? 0.276 9.442 -2.438 1.00 95.75 70 THR A C 1
ATOM 575 O O . THR A 1 70 ? -0.382 9.589 -3.466 1.00 95.75 70 THR A O 1
ATOM 578 N N . VAL A 1 71 ? 1.064 8.383 -2.244 1.00 96.81 71 VAL A N 1
ATOM 579 C CA . VAL A 1 71 ? 1.218 7.318 -3.248 1.00 96.81 71 VAL A CA 1
ATOM 580 C C . VAL A 1 71 ? -0.079 6.530 -3.417 1.00 96.81 71 VAL A C 1
ATOM 582 O O . VAL A 1 71 ? -0.489 6.249 -4.542 1.00 96.81 71 VAL A O 1
ATOM 585 N N . ALA A 1 72 ? -0.784 6.230 -2.323 1.00 97.94 72 ALA A N 1
ATOM 586 C CA . ALA A 1 72 ? -2.085 5.573 -2.391 1.00 97.94 72 ALA A CA 1
ATOM 587 C C . ALA A 1 72 ? -3.093 6.383 -3.219 1.00 97.94 72 ALA A C 1
ATOM 589 O O . ALA A 1 72 ? -3.787 5.812 -4.058 1.00 97.94 72 ALA A O 1
ATOM 590 N N . GLN A 1 73 ? -3.147 7.707 -3.039 1.00 96.94 73 GLN A N 1
ATOM 591 C CA . GLN A 1 73 ? -4.012 8.583 -3.835 1.00 96.94 73 GLN A CA 1
ATOM 592 C C . GLN A 1 73 ? -3.699 8.500 -5.336 1.00 96.94 73 GLN A C 1
ATOM 594 O O . GLN A 1 73 ? -4.628 8.352 -6.127 1.00 96.94 73 GLN A O 1
ATOM 599 N N . GLN A 1 74 ? -2.420 8.527 -5.726 1.00 96.94 74 GLN A N 1
ATOM 600 C CA . GLN A 1 74 ? -2.007 8.359 -7.128 1.00 96.94 74 GLN A CA 1
ATOM 601 C C . GLN A 1 74 ? -2.447 6.999 -7.686 1.00 96.94 74 GLN A C 1
ATOM 603 O O . GLN A 1 74 ? -2.998 6.918 -8.782 1.00 96.94 74 GLN A O 1
ATOM 608 N N . ILE A 1 75 ? -2.284 5.927 -6.907 1.00 98.00 75 ILE A N 1
ATOM 609 C CA . ILE A 1 75 ? -2.704 4.584 -7.320 1.00 98.00 75 ILE A CA 1
ATOM 610 C C . ILE A 1 75 ? -4.222 4.521 -7.522 1.00 98.00 75 ILE A C 1
ATOM 612 O O . ILE A 1 75 ? -4.660 3.991 -8.538 1.00 98.00 75 ILE A O 1
ATOM 616 N N . TYR A 1 76 ? -5.035 5.094 -6.629 1.00 98.06 76 TYR A N 1
ATOM 617 C CA . TYR A 1 76 ? -6.495 5.116 -6.813 1.00 98.06 76 TYR A CA 1
ATOM 618 C C . TYR A 1 76 ? -6.954 5.983 -7.988 1.00 98.06 76 TYR A C 1
ATOM 620 O O . TYR A 1 76 ? -8.040 5.747 -8.510 1.00 98.06 76 TYR A O 1
ATOM 628 N N . GLN A 1 77 ? -6.166 6.970 -8.423 1.00 97.69 77 GLN A N 1
ATOM 629 C CA . GLN A 1 77 ? -6.471 7.716 -9.649 1.00 97.69 77 GLN A CA 1
ATOM 630 C C . GLN A 1 77 ? -6.325 6.827 -10.892 1.00 97.69 77 GLN A C 1
ATOM 632 O O . GLN A 1 77 ? -7.135 6.926 -11.809 1.00 97.69 77 GLN A O 1
ATOM 637 N N . VAL A 1 78 ? -5.328 5.936 -10.910 1.00 97.88 78 VAL A N 1
ATOM 638 C CA . VAL A 1 78 ? -5.077 5.020 -12.037 1.00 97.88 78 VAL A CA 1
ATOM 639 C C . VAL A 1 78 ? -5.909 3.735 -11.942 1.00 97.88 78 VAL A C 1
ATOM 641 O O . VAL A 1 78 ? -6.293 3.155 -12.956 1.00 97.88 78 VAL A O 1
ATOM 644 N N . MET A 1 79 ? -6.197 3.277 -10.725 1.00 97.88 79 MET A N 1
ATOM 645 C CA . MET A 1 79 ? -6.965 2.070 -10.425 1.00 97.88 79 MET A CA 1
ATOM 646 C C . MET A 1 79 ? -8.166 2.402 -9.517 1.00 97.88 79 MET A C 1
ATOM 648 O O . MET A 1 79 ? -8.170 2.025 -8.340 1.00 97.88 79 MET A O 1
ATOM 652 N N . PRO A 1 80 ? -9.197 3.095 -10.039 1.00 97.19 80 PRO A N 1
ATOM 653 C CA . PRO A 1 80 ? -10.337 3.557 -9.241 1.00 97.19 80 PRO A CA 1
ATOM 654 C C . PRO A 1 80 ? -11.193 2.418 -8.674 1.00 97.19 80 PRO A C 1
ATOM 656 O O . PRO A 1 80 ? -11.838 2.597 -7.644 1.00 97.19 80 PRO A O 1
ATOM 659 N N . ASP A 1 81 ? -11.154 1.243 -9.305 1.00 95.75 81 ASP A N 1
ATOM 660 C CA . ASP A 1 81 ? -11.922 0.062 -8.896 1.00 95.75 81 ASP A CA 1
ATOM 661 C C . ASP A 1 81 ? -11.301 -0.691 -7.705 1.00 95.75 81 ASP A C 1
ATOM 663 O O . ASP A 1 81 ? -11.849 -1.701 -7.258 1.00 95.75 81 ASP A O 1
ATOM 667 N N . LEU A 1 82 ? -10.134 -0.262 -7.203 1.00 97.50 82 LEU A N 1
ATOM 668 C CA . LEU A 1 82 ? -9.533 -0.886 -6.027 1.00 97.50 82 LEU A CA 1
ATOM 669 C C . L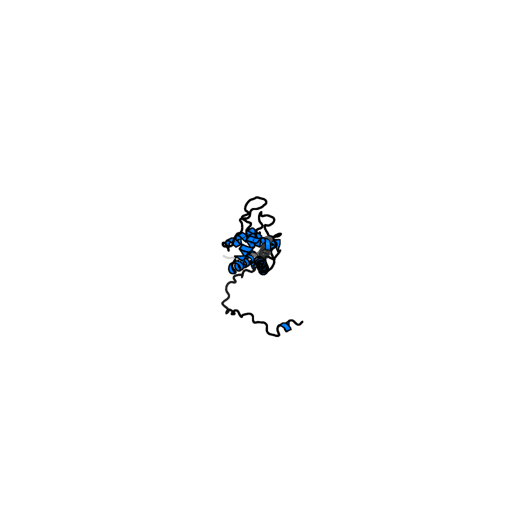EU A 1 82 ? -10.384 -0.621 -4.773 1.00 97.50 82 LEU A C 1
ATOM 671 O O . LEU A 1 82 ? -10.777 0.524 -4.525 1.00 97.50 82 LEU A O 1
ATOM 675 N N . PRO A 1 83 ? -10.619 -1.645 -3.932 1.00 97.38 83 PRO A N 1
ATOM 676 C CA . PRO A 1 83 ? -11.307 -1.456 -2.664 1.00 97.38 83 PRO A CA 1
ATOM 677 C C . PRO A 1 83 ? -10.504 -0.508 -1.770 1.00 97.38 83 PRO A C 1
ATOM 679 O O . PRO A 1 83 ? -9.310 -0.705 -1.548 1.00 97.38 83 PRO A O 1
ATOM 682 N N . LYS A 1 84 ? -11.165 0.536 -1.259 1.00 96.94 84 LYS A N 1
ATOM 683 C CA . LYS A 1 84 ? -10.502 1.562 -0.445 1.00 96.94 84 LYS A CA 1
ATOM 684 C C . LYS A 1 84 ? -10.305 1.164 1.006 1.00 96.94 84 LYS A C 1
ATOM 686 O O . LYS A 1 84 ? -9.344 1.639 1.598 1.00 96.94 84 LYS A O 1
ATOM 691 N N . GLU A 1 85 ? -11.201 0.355 1.577 1.00 97.06 85 GLU A N 1
ATOM 692 C CA . GLU A 1 85 ? -11.183 -0.047 2.994 1.00 97.06 85 GLU A CA 1
ATOM 693 C C . GLU A 1 85 ? -10.839 1.131 3.932 1.00 97.06 85 GLU A C 1
ATOM 695 O O . GLU A 1 85 ? -9.875 1.077 4.692 1.00 97.06 85 GLU A O 1
ATOM 700 N N . ASN A 1 86 ? -11.556 2.254 3.828 1.00 96.44 86 ASN A N 1
ATOM 701 C CA . ASN A 1 86 ? -11.225 3.498 4.541 1.00 96.44 86 ASN A CA 1
ATOM 702 C C . ASN A 1 86 ? -12.337 3.997 5.476 1.00 96.44 86 ASN A C 1
ATOM 704 O O . ASN A 1 86 ? -12.401 5.178 5.794 1.00 96.44 86 ASN A O 1
ATOM 708 N N . ASN A 1 87 ? -13.194 3.088 5.944 1.00 95.81 87 ASN A N 1
ATOM 709 C CA . ASN A 1 87 ? -14.287 3.388 6.876 1.00 95.81 87 ASN A CA 1
ATOM 710 C C . ASN A 1 87 ? -13.889 3.171 8.350 1.00 95.81 87 ASN A C 1
ATOM 712 O O . ASN A 1 87 ? -14.744 2.925 9.198 1.00 95.81 87 ASN A O 1
ATOM 716 N N . TYR A 1 88 ? -12.591 3.205 8.662 1.00 95.50 88 TYR A N 1
ATOM 717 C CA . TYR A 1 88 ? -12.090 2.931 10.007 1.00 95.50 88 TYR A CA 1
ATOM 718 C C . TYR A 1 88 ? -12.064 4.189 10.869 1.00 95.50 88 TYR A C 1
ATOM 720 O O . TYR A 1 88 ? -11.602 5.246 10.440 1.00 95.50 88 TYR A O 1
ATOM 728 N N . ILE A 1 89 ? -12.514 4.037 12.114 1.00 97.19 89 ILE A N 1
ATOM 729 C CA . ILE A 1 89 ? -12.548 5.109 13.108 1.00 97.19 89 ILE A CA 1
ATOM 730 C C . ILE A 1 89 ? -11.205 5.176 13.836 1.00 97.19 89 ILE A C 1
ATOM 732 O O . ILE A 1 89 ? -10.740 4.166 14.381 1.00 97.19 89 ILE A O 1
ATOM 736 N N . ARG A 1 90 ? -10.610 6.370 13.887 1.00 96.81 90 ARG A N 1
ATOM 737 C CA . ARG A 1 90 ? -9.418 6.664 14.684 1.00 96.81 90 ARG A CA 1
ATOM 738 C C . ARG A 1 90 ? -9.740 6.616 16.172 1.00 96.81 90 ARG A C 1
ATOM 740 O O . ARG A 1 90 ? -10.715 7.205 16.624 1.00 96.81 90 ARG A O 1
ATOM 747 N N . ARG A 1 91 ? -8.877 5.964 16.952 1.00 96.56 91 ARG A N 1
ATOM 748 C CA . ARG A 1 91 ? -9.034 5.858 18.411 1.00 96.56 91 ARG A CA 1
ATOM 749 C C . ARG A 1 91 ? -8.901 7.214 19.112 1.00 96.56 91 ARG A C 1
ATOM 751 O O . ARG A 1 91 ? -9.569 7.440 20.109 1.00 96.56 91 ARG A O 1
ATOM 758 N N . GLU A 1 92 ? -8.045 8.090 18.588 1.00 96.12 92 GLU A N 1
ATOM 759 C CA . GLU A 1 92 ? -7.752 9.402 19.179 1.00 96.12 92 GLU A CA 1
ATOM 760 C C . GLU A 1 92 ? -8.861 10.438 18.943 1.00 96.12 92 GLU A C 1
ATOM 762 O O . GLU A 1 92 ? -9.227 11.151 19.871 1.00 96.12 92 GLU A O 1
ATOM 767 N N . THR A 1 93 ? -9.411 10.513 17.726 1.00 96.19 93 THR A N 1
ATOM 768 C CA . THR A 1 93 ? -10.414 11.528 17.361 1.00 96.19 93 THR A CA 1
ATOM 769 C C . THR A 1 93 ? -11.846 11.011 17.422 1.00 96.19 93 THR A C 1
ATOM 771 O O . THR A 1 93 ? -12.771 11.807 17.509 1.00 96.19 93 THR A O 1
ATOM 774 N N . GLY A 1 94 ? -12.057 9.693 17.342 1.00 97.00 94 GLY A N 1
ATOM 775 C CA . GLY A 1 94 ? -13.393 9.117 17.174 1.00 97.00 94 GLY A CA 1
ATOM 776 C C . GLY A 1 94 ? -13.994 9.336 15.780 1.00 97.00 94 GLY A C 1
ATOM 777 O O . GLY A 1 94 ? -15.148 8.982 15.554 1.00 97.00 94 GLY A O 1
ATOM 778 N N . GLU A 1 95 ? -13.222 9.869 14.831 1.00 97.00 95 GLU A N 1
ATOM 779 C CA . GLU A 1 95 ? -13.666 10.151 13.464 1.00 97.00 95 GLU A CA 1
ATOM 780 C C . GLU A 1 95 ? -13.098 9.145 12.456 1.00 97.00 95 GLU A C 1
ATOM 782 O O . GLU A 1 95 ? -12.069 8.503 12.694 1.00 97.00 95 GLU A O 1
ATOM 787 N N . ILE A 1 96 ? -13.759 9.018 11.303 1.00 95.75 96 ILE A N 1
ATOM 788 C CA . ILE A 1 96 ? -13.254 8.223 10.178 1.00 95.75 96 ILE A CA 1
ATOM 789 C C . ILE A 1 96 ? -11.985 8.880 9.622 1.00 95.75 96 ILE A C 1
ATOM 791 O O . ILE A 1 96 ? -11.956 10.089 9.403 1.00 95.75 96 ILE A O 1
ATOM 795 N N . ASP A 1 97 ? -10.947 8.084 9.350 1.00 91.31 97 ASP A N 1
ATOM 796 C CA . ASP A 1 97 ? -9.743 8.559 8.660 1.00 91.31 97 ASP A CA 1
ATOM 797 C C . ASP A 1 97 ? -9.812 8.270 7.149 1.00 91.31 97 ASP A C 1
ATOM 799 O O . ASP A 1 97 ? -9.476 7.160 6.722 1.00 91.31 97 ASP A O 1
ATOM 803 N N . PRO A 1 98 ? -10.184 9.252 6.304 1.00 92.50 98 PRO A N 1
ATOM 804 C CA . PRO A 1 98 ? -10.366 9.021 4.873 1.00 92.50 98 PRO A CA 1
ATOM 805 C C . PRO A 1 98 ? -9.062 8.670 4.146 1.00 92.50 98 PRO A C 1
ATOM 807 O O . PRO A 1 98 ? -9.115 8.061 3.073 1.00 92.50 98 PRO A O 1
ATOM 810 N N . ASN A 1 99 ? -7.908 9.034 4.717 1.00 92.12 99 ASN A N 1
ATOM 811 C CA . ASN A 1 99 ? -6.591 8.770 4.143 1.00 92.12 99 ASN A CA 1
ATOM 812 C C . ASN A 1 99 ? -6.037 7.400 4.552 1.00 92.12 99 ASN A C 1
ATOM 814 O O . ASN A 1 99 ? -5.097 6.917 3.922 1.00 92.12 99 ASN A O 1
ATOM 818 N N . ASN A 1 100 ? -6.623 6.752 5.564 1.00 95.44 100 ASN A N 1
ATOM 819 C CA . ASN A 1 100 ? -6.255 5.405 5.984 1.00 95.44 100 ASN A CA 1
ATOM 820 C C . ASN A 1 100 ? -6.986 4.380 5.114 1.00 95.44 100 ASN A C 1
ATOM 822 O O . ASN A 1 100 ? -7.999 3.792 5.486 1.00 95.44 100 ASN A O 1
ATOM 826 N N . THR A 1 101 ? -6.464 4.211 3.908 1.00 98.25 101 THR A N 1
ATOM 827 C CA . THR A 1 101 ? -6.956 3.289 2.884 1.00 98.25 101 THR A CA 1
ATOM 828 C C . THR A 1 101 ? -6.190 1.961 2.880 1.00 98.25 101 THR A C 1
ATOM 830 O O . THR A 1 101 ? -5.093 1.860 3.440 1.00 98.25 101 THR A O 1
ATOM 833 N N . LEU A 1 102 ? -6.721 0.967 2.161 1.00 98.56 102 LEU A N 1
ATOM 834 C CA . LEU A 1 102 ? -6.071 -0.315 1.886 1.00 98.56 102 LEU A CA 1
ATOM 835 C C . LEU A 1 102 ? -4.641 -0.119 1.372 1.00 98.56 102 LEU A C 1
ATOM 837 O O . LEU A 1 102 ? -3.688 -0.619 1.962 1.00 98.56 102 LEU A O 1
ATOM 841 N N . ILE A 1 103 ? -4.481 0.654 0.295 1.00 98.62 103 ILE A N 1
ATOM 842 C CA . ILE A 1 103 ? -3.175 0.864 -0.337 1.00 98.62 103 ILE A CA 1
ATOM 843 C C . ILE A 1 103 ? -2.207 1.629 0.574 1.00 98.62 103 ILE A C 1
ATOM 845 O O . ILE A 1 103 ? -1.036 1.261 0.643 1.00 98.62 103 ILE A O 1
ATOM 849 N N . SER A 1 104 ? -2.662 2.622 1.348 1.00 98.25 104 SER A N 1
ATOM 850 C CA . SER A 1 104 ? -1.775 3.301 2.310 1.00 98.25 104 SER A CA 1
ATOM 851 C C . SER A 1 104 ? -1.292 2.365 3.421 1.00 98.25 104 SER A C 1
ATOM 853 O O . SER A 1 104 ? -0.132 2.449 3.824 1.00 98.25 104 SER A O 1
ATOM 855 N N . ARG A 1 105 ? -2.136 1.435 3.892 1.00 98.38 105 ARG A N 1
ATOM 856 C CA . ARG A 1 105 ? -1.722 0.415 4.869 1.00 98.38 105 ARG A CA 1
ATOM 857 C C . ARG A 1 105 ? -0.814 -0.638 4.246 1.00 98.38 105 ARG A C 1
ATOM 859 O O . ARG A 1 105 ? 0.168 -1.012 4.875 1.00 98.38 105 ARG A O 1
ATOM 866 N N . PHE A 1 106 ? -1.060 -1.043 3.002 1.00 98.69 106 PHE A N 1
ATOM 867 C CA . PHE A 1 106 ? -0.167 -1.918 2.238 1.00 98.69 106 PHE A CA 1
ATOM 868 C C . PHE A 1 106 ? 1.243 -1.319 2.091 1.00 98.69 106 PHE A C 1
ATOM 870 O O . PHE A 1 106 ? 2.238 -2.005 2.328 1.00 98.69 106 PHE A O 1
ATOM 877 N N . LEU A 1 107 ? 1.329 -0.027 1.762 1.00 98.25 107 LEU A N 1
ATOM 878 C CA . LEU A 1 107 ? 2.583 0.724 1.659 1.00 98.25 107 LEU A CA 1
ATOM 879 C C . LEU A 1 107 ? 3.309 0.808 3.010 1.00 98.25 107 LEU A C 1
ATOM 881 O O . LEU A 1 107 ? 4.479 0.437 3.086 1.00 98.25 107 LEU A O 1
ATOM 885 N N . ARG A 1 108 ? 2.608 1.199 4.085 1.00 97.88 108 ARG A N 1
ATOM 886 C CA . ARG A 1 108 ? 3.162 1.207 5.455 1.00 97.88 108 ARG A CA 1
ATOM 887 C C . ARG A 1 108 ? 3.630 -0.180 5.888 1.00 97.88 108 ARG A C 1
ATOM 889 O O . ARG A 1 108 ? 4.688 -0.320 6.484 1.00 97.88 108 ARG A O 1
ATOM 896 N N . TYR A 1 109 ? 2.887 -1.228 5.548 1.00 98.50 109 TYR A N 1
ATOM 897 C CA . TYR A 1 109 ? 3.288 -2.596 5.853 1.00 98.50 109 TYR A CA 1
ATOM 898 C C . TYR A 1 109 ? 4.599 -2.970 5.144 1.00 98.50 109 TYR A C 1
ATOM 900 O O . TYR A 1 109 ? 5.495 -3.542 5.761 1.00 98.50 109 TYR A O 1
ATOM 908 N N . HIS A 1 110 ? 4.748 -2.618 3.865 1.00 98.31 110 HIS A N 1
ATOM 909 C CA . HIS A 1 110 ? 5.986 -2.849 3.119 1.00 98.31 110 HIS A CA 1
ATOM 910 C C . HIS A 1 110 ? 7.172 -2.065 3.706 1.00 98.31 110 HIS A C 1
ATOM 912 O O . HIS A 1 110 ? 8.239 -2.639 3.928 1.00 98.31 110 HIS A O 1
ATOM 918 N N . GLN A 1 111 ? 6.977 -0.772 3.962 1.00 96.56 111 GLN A N 1
ATOM 919 C CA . GLN A 1 111 ? 8.042 0.167 4.323 1.00 96.56 111 GLN A CA 1
ATOM 920 C C . GLN A 1 111 ? 8.400 0.117 5.808 1.00 96.56 111 GLN A C 1
ATOM 922 O O . GLN A 1 111 ? 9.571 0.006 6.157 1.00 96.56 111 GLN A O 1
ATOM 927 N N . ASP A 1 112 ? 7.400 0.150 6.683 1.00 95.75 112 ASP A N 1
ATOM 928 C CA . ASP A 1 112 ? 7.597 0.329 8.121 1.00 95.75 112 ASP A CA 1
ATOM 929 C C . ASP A 1 112 ? 7.622 -1.020 8.849 1.00 95.75 112 ASP A C 1
ATOM 931 O O . ASP A 1 112 ? 8.504 -1.270 9.674 1.00 95.75 112 ASP A O 1
ATOM 935 N N . THR A 1 113 ? 6.684 -1.921 8.525 1.00 96.81 113 THR A N 1
ATOM 936 C CA . THR A 1 113 ? 6.584 -3.234 9.187 1.00 96.81 113 THR A CA 1
ATOM 937 C C . THR A 1 113 ? 7.632 -4.213 8.658 1.00 96.81 113 THR A C 1
ATOM 939 O O . THR A 1 113 ? 8.328 -4.856 9.443 1.00 96.81 113 THR A O 1
ATOM 942 N N . LYS A 1 114 ? 7.748 -4.353 7.331 1.00 97.62 114 LYS A N 1
ATOM 943 C CA . LYS A 1 114 ? 8.663 -5.309 6.685 1.00 97.62 114 LYS A CA 1
ATOM 944 C C . LYS A 1 114 ? 10.014 -4.720 6.302 1.00 97.62 114 LYS A C 1
ATOM 946 O O . LYS A 1 114 ? 10.940 -5.494 6.085 1.00 97.62 114 LYS A O 1
ATOM 951 N N . LYS A 1 115 ? 10.138 -3.389 6.246 1.00 96.25 115 LYS A N 1
ATOM 952 C CA . LYS A 1 115 ? 11.383 -2.688 5.885 1.00 96.25 115 LYS A CA 1
ATOM 953 C C . LYS A 1 115 ? 11.960 -3.151 4.543 1.00 96.25 115 LYS A C 1
ATOM 955 O O . LYS A 1 115 ? 13.172 -3.293 4.400 1.00 96.25 115 LYS A O 1
ATOM 960 N N . ARG A 1 116 ? 11.080 -3.421 3.577 1.00 95.81 116 ARG A N 1
ATOM 961 C CA . ARG A 1 116 ? 11.449 -3.850 2.223 1.00 95.81 116 ARG A CA 1
ATOM 962 C C . ARG A 1 116 ? 11.798 -2.651 1.338 1.00 95.81 116 ARG A C 1
ATOM 964 O O . ARG A 1 116 ? 11.371 -1.524 1.604 1.00 95.81 116 ARG A O 1
ATOM 971 N N . PHE A 1 117 ? 12.604 -2.887 0.306 1.00 94.31 117 PHE A N 1
ATOM 972 C CA . PHE A 1 117 ? 13.072 -1.839 -0.591 1.00 94.31 117 PHE A CA 1
ATOM 973 C C . PHE A 1 117 ? 12.017 -1.507 -1.644 1.00 94.31 117 PHE A C 1
ATOM 975 O O . PHE A 1 117 ? 11.617 -2.340 -2.455 1.00 94.31 117 PHE A O 1
ATOM 982 N N . THR A 1 118 ? 11.656 -0.229 -1.722 1.00 93.62 118 THR A N 1
ATOM 983 C CA . THR A 1 118 ? 10.647 0.266 -2.668 1.00 93.62 118 THR A CA 1
ATOM 984 C C . THR A 1 118 ? 11.119 0.273 -4.125 1.00 93.62 118 THR A C 1
ATOM 986 O O . THR A 1 118 ? 10.299 0.292 -5.043 1.00 93.62 118 THR A O 1
ATOM 989 N N . LEU A 1 119 ? 12.436 0.241 -4.355 1.00 90.50 119 LEU A N 1
ATOM 990 C CA . LEU A 1 119 ? 13.042 0.266 -5.690 1.00 90.50 119 LEU A CA 1
ATOM 991 C C . LEU A 1 119 ? 13.008 -1.096 -6.396 1.00 90.50 119 LEU A C 1
ATOM 993 O O . LEU A 1 119 ? 13.229 -1.164 -7.607 1.00 90.50 119 LEU A O 1
ATOM 997 N N . ILE A 1 120 ? 12.762 -2.178 -5.652 1.00 91.81 120 ILE A N 1
ATOM 998 C CA . ILE A 1 120 ? 12.886 -3.549 -6.142 1.00 91.81 120 ILE A CA 1
ATOM 999 C C . ILE A 1 120 ? 11.494 -4.119 -6.413 1.00 91.81 120 ILE A C 1
ATOM 1001 O O . ILE A 1 120 ? 10.675 -4.293 -5.515 1.00 91.81 120 ILE A O 1
ATOM 1005 N N . ARG A 1 121 ? 11.229 -4.488 -7.673 1.00 95.19 121 ARG A N 1
ATOM 1006 C CA . ARG A 1 121 ? 9.961 -5.121 -8.074 1.00 95.19 121 ARG A CA 1
ATOM 1007 C C . ARG A 1 121 ? 9.647 -6.380 -7.261 1.00 95.19 121 ARG A C 1
ATOM 1009 O O . ARG A 1 121 ? 8.495 -6.601 -6.895 1.00 95.19 121 ARG A O 1
ATOM 1016 N N . PHE A 1 122 ? 10.661 -7.205 -7.017 1.00 97.31 122 PHE A N 1
ATOM 1017 C CA . PHE A 1 122 ? 10.515 -8.457 -6.280 1.00 97.31 122 PHE A CA 1
ATOM 1018 C C . PHE A 1 122 ? 10.019 -8.232 -4.845 1.00 97.31 122 PHE A C 1
ATOM 1020 O O . PHE A 1 122 ? 9.131 -8.947 -4.390 1.00 97.31 122 PHE A O 1
ATOM 1027 N N . ASP A 1 123 ? 10.475 -7.177 -4.174 1.00 97.94 123 ASP A N 1
ATOM 1028 C CA . ASP A 1 123 ? 10.055 -6.850 -2.810 1.00 97.94 123 ASP A CA 1
ATOM 1029 C C . ASP A 1 123 ? 8.560 -6.503 -2.728 1.00 97.94 123 ASP A C 1
ATOM 1031 O O . ASP A 1 123 ? 7.867 -6.900 -1.787 1.00 97.94 123 ASP A O 1
ATOM 1035 N N . TRP A 1 124 ? 8.017 -5.832 -3.747 1.00 98.00 124 TRP A N 1
ATOM 1036 C CA . TRP A 1 124 ? 6.572 -5.613 -3.866 1.00 98.00 124 TRP A CA 1
ATOM 1037 C C . TRP A 1 124 ? 5.798 -6.914 -4.084 1.00 98.00 124 TRP A C 1
ATOM 1039 O O . TRP A 1 124 ? 4.711 -7.093 -3.531 1.00 98.00 124 TRP A O 1
ATOM 1049 N N . GLN A 1 125 ? 6.356 -7.839 -4.869 1.00 98.31 125 GLN A N 1
ATOM 1050 C CA . GLN A 1 125 ? 5.754 -9.153 -5.101 1.00 98.31 125 GLN A CA 1
ATOM 1051 C C . GLN A 1 125 ? 5.753 -10.008 -3.831 1.00 98.31 125 GLN A C 1
ATOM 1053 O O . GLN A 1 125 ? 4.753 -10.674 -3.572 1.00 98.31 125 GLN A O 1
ATOM 1058 N N . LEU A 1 126 ? 6.809 -9.942 -3.015 1.00 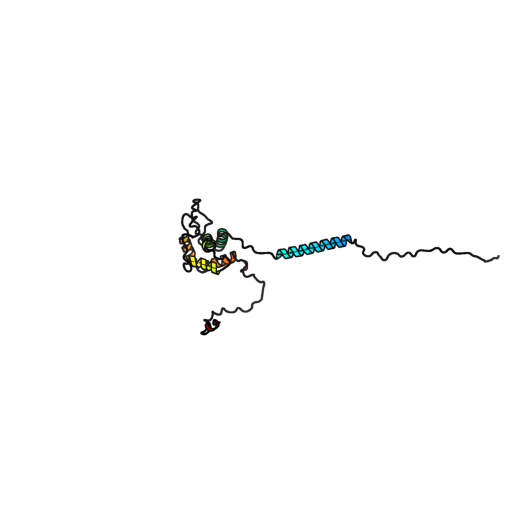98.62 126 LEU A N 1
ATOM 1059 C CA . LEU A 1 126 ? 6.844 -10.577 -1.696 1.00 98.62 126 LEU A CA 1
ATOM 1060 C C . LEU A 1 126 ? 5.757 -10.011 -0.781 1.00 98.62 126 LEU A C 1
ATOM 1062 O O . LEU A 1 126 ? 5.029 -10.777 -0.155 1.00 98.62 126 LEU A O 1
ATOM 1066 N N . THR A 1 127 ? 5.577 -8.684 -0.755 1.00 98.62 127 THR A N 1
ATOM 1067 C CA . THR A 1 127 ? 4.506 -8.070 0.049 1.00 98.62 127 THR A CA 1
ATOM 1068 C C . THR A 1 127 ? 3.140 -8.529 -0.407 1.00 98.62 127 THR A C 1
ATOM 1070 O O . THR A 1 127 ? 2.313 -8.894 0.420 1.00 98.62 127 THR A O 1
ATOM 1073 N N . LEU A 1 128 ? 2.899 -8.586 -1.713 1.00 98.62 128 LEU A N 1
ATOM 1074 C CA . LEU A 1 128 ? 1.661 -9.156 -2.218 1.00 98.62 128 LEU A CA 1
ATOM 1075 C C . LEU A 1 128 ? 1.515 -10.637 -1.817 1.00 98.62 128 LEU A C 1
ATOM 1077 O O . LEU A 1 128 ? 0.425 -11.053 -1.438 1.00 98.62 128 LEU A O 1
ATOM 1081 N N . GLY A 1 129 ? 2.600 -11.413 -1.844 1.00 98.62 129 GLY A N 1
ATOM 1082 C CA . GLY A 1 129 ? 2.633 -12.804 -1.390 1.00 98.62 129 GLY A CA 1
ATOM 1083 C C . GLY A 1 129 ? 2.209 -12.985 0.070 1.00 98.62 129 GLY A C 1
ATOM 1084 O O . GLY A 1 129 ? 1.499 -13.943 0.373 1.00 98.62 129 GLY A O 1
ATOM 1085 N N . ASP A 1 130 ? 2.561 -12.044 0.950 1.00 98.62 130 ASP A N 1
ATOM 1086 C CA . ASP A 1 130 ? 2.129 -12.052 2.355 1.00 98.62 130 ASP A CA 1
ATOM 1087 C C . ASP A 1 130 ? 0.600 -11.929 2.469 1.00 98.62 130 ASP A C 1
ATOM 1089 O O . ASP A 1 130 ? -0.046 -12.721 3.153 1.00 98.62 130 ASP A O 1
ATOM 1093 N N . TYR A 1 131 ? -0.010 -10.991 1.733 1.00 98.50 131 TYR A N 1
ATOM 1094 C CA . TYR A 1 131 ? -1.471 -10.805 1.723 1.00 98.50 131 TYR A CA 1
ATOM 1095 C C . TYR A 1 131 ? -2.214 -11.985 1.091 1.00 98.50 131 TYR A C 1
ATOM 1097 O O . TYR A 1 131 ? -3.349 -12.280 1.461 1.00 98.50 131 TYR A O 1
ATOM 1105 N N . LEU A 1 132 ? -1.581 -12.669 0.139 1.00 98.06 132 LEU A N 1
ATOM 1106 C CA . LEU A 1 132 ? -2.127 -13.869 -0.491 1.00 98.06 132 LEU A CA 1
ATOM 1107 C C . LEU A 1 132 ? -1.901 -15.141 0.339 1.00 98.06 132 LEU A C 1
ATOM 1109 O O . LEU A 1 132 ? -2.377 -16.204 -0.051 1.00 98.06 132 LEU A O 1
ATOM 1113 N N . GLY A 1 133 ? -1.181 -15.053 1.463 1.00 97.12 133 GLY A N 1
ATOM 1114 C CA . GLY A 1 133 ? -0.890 -16.194 2.330 1.00 97.12 133 GLY A CA 1
ATOM 1115 C C . GLY A 1 133 ? 0.093 -17.204 1.730 1.00 97.12 133 GLY A C 1
ATOM 1116 O O . GLY A 1 133 ? 0.085 -18.362 2.138 1.00 97.12 133 GLY A O 1
ATOM 1117 N N . VAL A 1 134 ? 0.918 -16.790 0.761 1.00 97.75 134 VAL A N 1
ATOM 1118 C CA . VAL A 1 134 ? 1.878 -17.664 0.051 1.00 97.75 134 VAL A CA 1
ATOM 1119 C C . VAL A 1 134 ? 3.347 -17.347 0.346 1.00 97.75 134 VAL A C 1
ATOM 1121 O O . VAL A 1 134 ? 4.221 -18.018 -0.196 1.00 97.75 134 VAL A O 1
ATOM 1124 N N . ASN A 1 135 ? 3.631 -16.332 1.168 1.00 97.88 135 ASN A N 1
ATOM 1125 C CA . ASN A 1 135 ? 4.989 -15.983 1.598 1.00 97.88 135 ASN A CA 1
ATOM 1126 C C . ASN A 1 135 ? 5.109 -16.002 3.130 1.00 97.88 135 ASN A C 1
ATOM 1128 O O . ASN A 1 135 ? 5.394 -17.049 3.705 1.00 97.88 135 ASN A O 1
ATOM 1132 N N . GLU A 1 136 ? 4.848 -14.885 3.812 1.00 96.81 136 GLU A N 1
ATOM 1133 C CA . GLU A 1 136 ? 4.890 -14.812 5.274 1.00 96.81 136 GLU A CA 1
ATOM 1134 C C . GLU A 1 136 ? 3.498 -14.570 5.866 1.00 96.81 136 GLU A C 1
ATOM 1136 O O . GLU A 1 136 ? 2.667 -13.860 5.295 1.00 96.81 136 GLU A O 1
ATOM 1141 N N . LYS A 1 137 ? 3.244 -15.112 7.065 1.00 97.00 137 LYS A N 1
ATOM 1142 C CA . LYS A 1 137 ? 2.026 -14.792 7.817 1.00 97.00 137 LYS A CA 1
ATOM 1143 C C . LYS A 1 137 ? 2.084 -13.340 8.299 1.00 97.00 137 LYS A C 1
ATOM 1145 O O . LYS A 1 137 ? 3.062 -12.914 8.916 1.00 97.00 137 LYS A O 1
ATOM 1150 N N . ILE A 1 138 ? 1.011 -12.590 8.063 1.00 97.94 138 ILE A N 1
ATOM 1151 C CA . ILE A 1 138 ? 0.851 -11.235 8.598 1.00 97.94 138 ILE A CA 1
ATOM 1152 C C . ILE A 1 138 ? 0.555 -11.318 10.103 1.00 97.94 138 ILE A C 1
ATOM 1154 O O . ILE A 1 138 ? -0.330 -12.062 10.525 1.00 97.94 138 ILE A O 1
ATOM 1158 N N . SER A 1 139 ? 1.321 -10.578 10.912 1.00 96.62 139 SER A N 1
ATOM 1159 C CA . SER A 1 139 ? 1.087 -10.463 12.356 1.00 96.62 139 SER A CA 1
ATOM 1160 C C . SER A 1 139 ? 0.047 -9.384 12.636 1.00 96.62 139 SER A C 1
ATOM 1162 O O . SER A 1 139 ? 0.223 -8.242 12.212 1.00 96.62 139 SER A O 1
ATOM 1164 N N . GLU A 1 140 ? -0.996 -9.742 13.386 1.00 96.62 140 GLU A N 1
ATOM 1165 C CA . GLU A 1 140 ? -2.041 -8.812 13.824 1.00 96.62 140 GLU A CA 1
ATOM 1166 C C . GLU A 1 140 ? -1.487 -7.692 14.699 1.00 96.62 140 GLU A C 1
ATOM 1168 O O . GLU A 1 140 ? -1.885 -6.542 14.532 1.00 96.62 140 GLU A O 1
ATOM 1173 N N . GLU A 1 141 ? -0.560 -8.026 15.599 1.00 96.06 141 GLU A N 1
ATOM 1174 C CA . GLU A 1 141 ? -0.006 -7.119 16.608 1.00 96.06 141 GLU A CA 1
ATOM 1175 C C . GLU A 1 141 ? 0.703 -5.915 15.980 1.00 96.06 141 GLU A C 1
ATOM 1177 O O . GLU A 1 141 ? 0.558 -4.791 16.447 1.00 96.06 141 GLU A O 1
ATOM 1182 N N . ASN A 1 142 ? 1.404 -6.145 14.868 1.00 94.75 142 ASN A N 1
ATOM 1183 C CA . ASN A 1 142 ? 2.229 -5.135 14.203 1.00 94.75 142 ASN A CA 1
ATOM 1184 C C . ASN A 1 142 ? 1.602 -4.617 12.899 1.00 94.75 142 ASN A C 1
ATOM 1186 O O . ASN A 1 142 ? 2.293 -4.004 12.078 1.00 94.75 142 ASN A O 1
ATOM 1190 N N . TYR A 1 143 ? 0.317 -4.902 12.664 1.00 98.06 143 TYR A N 1
ATOM 1191 C CA . TYR A 1 143 ? -0.347 -4.503 11.429 1.00 98.06 143 TYR A CA 1
ATOM 1192 C C . TYR A 1 143 ? -0.614 -2.987 11.399 1.00 98.06 143 TYR A C 1
ATOM 1194 O O . TYR A 1 143 ? -1.072 -2.424 12.401 1.00 98.06 143 TYR A O 1
ATOM 1202 N N . PRO A 1 144 ? -0.382 -2.295 10.265 1.00 98.00 144 PRO A N 1
ATOM 1203 C CA . PRO A 1 144 ? -0.682 -0.874 10.148 1.00 98.00 144 PRO A CA 1
ATOM 1204 C C . PRO A 1 144 ? -2.139 -0.561 10.495 1.00 98.00 144 PRO A C 1
ATOM 1206 O O . PRO A 1 144 ? -3.071 -1.081 9.890 1.00 98.00 144 PRO A O 1
ATOM 1209 N N . GLY A 1 145 ? -2.332 0.317 11.476 1.00 95.69 145 GLY A N 1
ATOM 1210 C CA . GLY A 1 145 ? -3.654 0.684 11.979 1.00 95.69 145 GLY A CA 1
ATOM 1211 C C . GLY A 1 145 ? -4.064 -0.020 13.273 1.00 95.69 145 GLY A C 1
ATOM 1212 O O . GLY A 1 145 ? -4.949 0.492 13.945 1.00 95.69 145 GLY A O 1
ATOM 1213 N N . GLN A 1 146 ? -3.399 -1.102 13.698 1.00 96.81 146 GLN A N 1
ATOM 1214 C CA . GLN A 1 146 ? -3.721 -1.788 14.961 1.00 96.81 146 GLN A CA 1
ATOM 1215 C C . GLN A 1 146 ? -3.688 -0.822 16.167 1.00 96.81 146 GLN A C 1
ATOM 1217 O O . GLN A 1 146 ? -4.625 -0.759 16.971 1.00 96.81 146 GLN A O 1
ATOM 1222 N N . ALA A 1 147 ? -2.642 0.004 16.245 1.00 94.88 147 ALA A N 1
ATOM 1223 C CA . ALA A 1 147 ? -2.424 0.917 17.364 1.00 94.88 147 ALA A CA 1
ATOM 1224 C C . ALA A 1 147 ? -3.199 2.244 17.253 1.00 94.88 147 ALA A C 1
ATOM 1226 O O . ALA A 1 147 ? -3.335 2.952 18.250 1.00 94.88 147 ALA A O 1
ATOM 1227 N N . THR A 1 148 ? -3.734 2.592 16.080 1.00 95.19 148 THR A N 1
ATOM 1228 C CA . THR A 1 148 ? -4.352 3.911 15.830 1.00 95.19 148 THR A CA 1
ATOM 1229 C C . THR A 1 148 ? -5.843 3.849 15.513 1.00 95.19 148 THR A C 1
ATOM 1231 O O . THR A 1 148 ? -6.550 4.838 15.708 1.00 95.19 148 THR A O 1
ATOM 1234 N N . LEU A 1 149 ? -6.347 2.701 15.062 1.00 96.69 149 LEU A N 1
ATOM 1235 C CA . LEU A 1 149 ? -7.747 2.485 14.711 1.00 96.69 149 LEU A CA 1
ATOM 1236 C C . LEU A 1 149 ? -8.458 1.679 15.794 1.00 96.69 149 LEU A C 1
ATOM 1238 O O . LEU A 1 149 ? -7.861 0.860 16.489 1.00 96.69 149 LEU A O 1
ATOM 1242 N N . THR A 1 150 ? -9.757 1.912 15.932 1.00 97.06 150 THR A N 1
ATOM 1243 C CA . THR A 1 150 ? -10.622 1.201 16.887 1.00 97.06 150 THR A CA 1
ATOM 1244 C C . THR A 1 150 ? -10.715 -0.298 16.599 1.00 97.06 150 THR A C 1
ATOM 1246 O O . THR A 1 150 ? -10.747 -1.095 17.533 1.00 97.06 150 THR A O 1
ATOM 1249 N N . VAL A 1 151 ? -10.696 -0.678 15.320 1.00 96.31 151 VAL A N 1
ATOM 1250 C CA . VAL A 1 151 ? -10.713 -2.063 14.837 1.00 96.31 151 VAL A CA 1
ATOM 1251 C C . VAL A 1 151 ? -9.458 -2.308 14.009 1.00 96.31 151 VAL A C 1
ATOM 1253 O O . VAL A 1 151 ? -9.086 -1.462 13.197 1.00 96.31 151 VAL A O 1
ATOM 1256 N N . ASN A 1 152 ? -8.820 -3.467 14.193 1.00 97.31 152 ASN A N 1
ATOM 1257 C CA . ASN A 1 152 ? -7.670 -3.856 13.383 1.00 97.31 152 ASN A CA 1
ATOM 1258 C C . ASN A 1 152 ? -8.119 -4.167 11.935 1.00 97.31 152 ASN A C 1
ATOM 1260 O O . ASN A 1 152 ? -8.898 -5.103 11.740 1.00 97.31 152 ASN A O 1
ATOM 1264 N N . PRO A 1 153 ? -7.630 -3.428 10.921 1.00 97.62 153 PRO A N 1
ATOM 1265 C CA . PRO A 1 153 ? -8.070 -3.594 9.534 1.00 97.62 153 PRO A CA 1
ATOM 1266 C C . PRO A 1 153 ? -7.539 -4.859 8.837 1.00 97.62 153 PRO A C 1
ATOM 1268 O O . PRO A 1 153 ? -7.993 -5.187 7.741 1.00 97.62 153 PRO A O 1
ATOM 1271 N N . MET A 1 154 ? -6.603 -5.595 9.450 1.00 98.12 154 MET A N 1
ATOM 1272 C CA . MET A 1 154 ? -5.851 -6.679 8.803 1.00 98.12 154 MET A CA 1
ATOM 1273 C C . MET A 1 154 ? -6.724 -7.702 8.064 1.00 98.12 154 MET A C 1
ATOM 1275 O O . MET A 1 154 ? -6.469 -8.009 6.901 1.00 98.12 154 MET A O 1
ATOM 1279 N N . ALA A 1 155 ? -7.747 -8.250 8.721 1.00 98.00 155 ALA A N 1
ATOM 1280 C CA . ALA A 1 155 ? -8.551 -9.323 8.137 1.00 98.00 155 ALA A CA 1
ATOM 1281 C C . ALA A 1 155 ? -9.336 -8.856 6.896 1.00 98.00 155 ALA A C 1
ATOM 1283 O O . ALA A 1 155 ? -9.411 -9.574 5.895 1.00 98.00 155 ALA A O 1
ATOM 1284 N N . ALA A 1 156 ? -9.894 -7.644 6.949 1.00 98.12 156 ALA A N 1
ATOM 1285 C CA . ALA A 1 156 ? -10.605 -7.044 5.826 1.00 98.12 156 ALA A CA 1
ATOM 1286 C C . ALA A 1 156 ? -9.647 -6.721 4.673 1.00 98.12 156 ALA A C 1
ATOM 1288 O O . ALA A 1 156 ? -9.950 -7.033 3.523 1.00 98.12 156 ALA A O 1
ATOM 1289 N N . ASP A 1 157 ? -8.458 -6.204 4.978 1.00 98.50 157 ASP A N 1
ATOM 1290 C CA . ASP A 1 157 ? -7.450 -5.881 3.970 1.00 98.50 157 ASP A CA 1
ATOM 1291 C C . ASP A 1 157 ? -6.907 -7.123 3.256 1.00 98.50 157 ASP A C 1
ATOM 1293 O O . ASP A 1 157 ? -6.775 -7.130 2.032 1.00 98.50 157 ASP A O 1
ATOM 1297 N N . ILE A 1 158 ? -6.639 -8.205 3.996 1.00 98.56 158 ILE A N 1
ATOM 1298 C CA . ILE A 1 158 ? -6.266 -9.505 3.418 1.00 98.56 158 ILE A CA 1
ATOM 1299 C C . ILE A 1 158 ? -7.362 -9.975 2.464 1.00 98.56 158 ILE A C 1
ATOM 1301 O O . ILE A 1 158 ? -7.073 -10.368 1.332 1.00 98.56 158 ILE A O 1
ATOM 1305 N N . LYS A 1 159 ? -8.630 -9.909 2.879 1.00 98.44 159 LYS A N 1
ATOM 1306 C CA . LYS A 1 159 ? -9.763 -10.287 2.027 1.00 98.44 159 LYS A CA 1
ATOM 1307 C C . LYS A 1 159 ? -9.844 -9.409 0.772 1.00 98.44 159 LYS A C 1
ATOM 1309 O O . LYS A 1 159 ? -10.009 -9.939 -0.328 1.00 98.44 159 LYS A O 1
ATOM 1314 N N . ALA A 1 160 ? -9.688 -8.096 0.919 1.00 98.44 160 ALA A N 1
ATOM 1315 C CA . ALA A 1 160 ? -9.716 -7.139 -0.179 1.00 98.44 160 ALA A CA 1
ATOM 1316 C C . ALA A 1 160 ? -8.584 -7.403 -1.188 1.00 98.44 160 ALA A C 1
ATOM 1318 O O . ALA A 1 160 ? -8.842 -7.508 -2.387 1.00 98.44 160 ALA A O 1
ATOM 1319 N N . MET A 1 161 ? -7.355 -7.634 -0.722 1.00 98.38 161 MET A N 1
ATOM 1320 C CA . MET A 1 161 ? -6.218 -7.972 -1.589 1.00 98.38 161 MET A CA 1
ATOM 1321 C C . MET A 1 161 ? -6.374 -9.339 -2.266 1.00 98.38 161 MET A C 1
ATOM 1323 O O . MET A 1 161 ? -6.027 -9.489 -3.441 1.00 98.38 161 MET A O 1
ATOM 1327 N N . ASN A 1 162 ? -6.959 -10.324 -1.578 1.00 97.56 162 ASN A N 1
ATOM 1328 C CA . ASN A 1 162 ? -7.276 -11.624 -2.174 1.00 97.56 162 ASN A CA 1
ATOM 1329 C C . ASN A 1 162 ? -8.345 -11.527 -3.271 1.00 97.56 162 ASN A C 1
ATOM 1331 O O . ASN A 1 162 ? -8.286 -12.291 -4.236 1.00 97.56 162 ASN A O 1
ATOM 1335 N N . SER A 1 163 ? -9.271 -10.567 -3.174 1.00 97.88 163 SER A N 1
ATOM 1336 C CA . SER A 1 163 ? -10.308 -10.348 -4.191 1.00 97.88 163 SER A CA 1
ATOM 1337 C C . SER A 1 163 ? -9.768 -9.804 -5.521 1.00 97.88 163 SER A C 1
ATOM 1339 O O . SER A 1 163 ? -10.411 -9.966 -6.558 1.00 97.88 163 SER A O 1
ATOM 1341 N N . LEU A 1 164 ? -8.569 -9.204 -5.521 1.00 98.00 164 LEU A N 1
ATOM 1342 C CA . LEU A 1 164 ? -7.952 -8.683 -6.738 1.00 98.00 164 LEU A CA 1
ATOM 1343 C C . LEU A 1 164 ? -7.635 -9.817 -7.710 1.00 98.00 164 LEU A C 1
ATOM 1345 O O . LEU A 1 164 ? -7.017 -10.816 -7.336 1.00 98.00 164 LEU A O 1
ATOM 1349 N N . ASN A 1 165 ? -7.968 -9.637 -8.985 1.00 97.38 165 ASN A N 1
ATOM 1350 C CA . ASN A 1 165 ? -7.582 -10.588 -10.022 1.00 97.38 165 ASN A CA 1
ATOM 1351 C C . ASN A 1 165 ? -6.095 -10.442 -10.407 1.00 97.38 165 ASN A C 1
ATOM 1353 O O . ASN A 1 165 ? -5.427 -9.457 -10.083 1.00 97.38 165 ASN A O 1
ATOM 1357 N N . ARG A 1 166 ? -5.564 -11.420 -11.154 1.00 97.06 166 ARG A N 1
ATOM 1358 C CA . ARG A 1 166 ? -4.149 -11.450 -11.573 1.00 97.06 166 ARG A CA 1
ATOM 1359 C C . ARG A 1 166 ? -3.694 -10.168 -12.281 1.00 97.06 166 ARG A C 1
ATOM 1361 O O . ARG A 1 166 ? -2.572 -9.721 -12.062 1.00 97.06 166 ARG A O 1
ATOM 1368 N N . ARG A 1 167 ? -4.548 -9.579 -13.122 1.00 97.44 167 ARG A N 1
ATOM 1369 C CA . ARG A 1 167 ? -4.234 -8.356 -13.874 1.00 97.44 167 ARG A CA 1
ATOM 1370 C C . ARG A 1 167 ? -4.171 -7.137 -12.953 1.00 97.44 167 ARG A C 1
ATOM 1372 O O . ARG A 1 167 ? -3.204 -6.394 -13.046 1.00 97.44 167 ARG A O 1
ATOM 1379 N N . GLN A 1 168 ? -5.120 -6.981 -12.029 1.00 98.12 168 GLN A N 1
ATOM 1380 C CA . GLN A 1 168 ? -5.094 -5.900 -11.033 1.00 98.12 168 GLN A CA 1
ATOM 1381 C C . GLN A 1 168 ? -3.845 -5.982 -10.149 1.00 98.12 168 GLN A C 1
ATOM 1383 O O . GLN A 1 168 ? -3.164 -4.984 -9.947 1.00 98.12 168 GLN A O 1
ATOM 1388 N N . ARG A 1 169 ? -3.489 -7.185 -9.684 1.00 98.31 169 ARG A N 1
ATOM 1389 C CA . ARG A 1 169 ? -2.266 -7.418 -8.899 1.00 98.31 169 ARG A CA 1
ATOM 1390 C C . ARG A 1 169 ? -0.999 -7.022 -9.661 1.00 98.31 169 ARG A C 1
ATOM 1392 O O . ARG A 1 169 ? -0.129 -6.351 -9.119 1.00 98.31 169 ARG A O 1
ATOM 1399 N N . GLN A 1 170 ? -0.909 -7.428 -10.927 1.00 97.75 170 GLN A N 1
ATOM 1400 C CA . GLN A 1 170 ? 0.217 -7.091 -11.793 1.00 97.75 170 GLN A CA 1
ATOM 1401 C C . GLN A 1 170 ? 0.313 -5.579 -12.038 1.00 97.75 170 GLN A C 1
ATOM 1403 O O . GLN A 1 170 ? 1.410 -5.028 -11.973 1.00 97.75 170 GLN A O 1
ATOM 1408 N N . GLN A 1 171 ? -0.822 -4.926 -12.294 1.00 97.88 171 GLN A N 1
ATOM 1409 C CA . GLN A 1 171 ? -0.902 -3.482 -12.498 1.00 97.88 171 GLN A CA 1
ATOM 1410 C C . GLN A 1 171 ? -0.494 -2.714 -11.237 1.00 97.88 171 GLN A C 1
ATOM 1412 O O . GLN A 1 171 ? 0.322 -1.805 -11.337 1.00 97.88 171 GLN A O 1
ATOM 1417 N N . LEU A 1 172 ? -0.964 -3.130 -10.056 1.00 98.44 172 LEU A N 1
ATOM 1418 C CA . LEU A 1 172 ? -0.576 -2.529 -8.779 1.00 98.44 172 LEU A CA 1
ATOM 1419 C C . LEU A 1 172 ? 0.945 -2.572 -8.572 1.00 98.44 172 LEU A C 1
ATOM 1421 O O . LEU A 1 172 ? 1.553 -1.549 -8.273 1.00 98.44 172 LEU A O 1
ATOM 1425 N N . VAL A 1 173 ? 1.574 -3.736 -8.775 1.00 97.69 173 VAL A N 1
ATOM 1426 C CA . VAL A 1 173 ? 3.037 -3.877 -8.649 1.00 97.69 173 VAL A CA 1
ATOM 1427 C C . VAL A 1 173 ? 3.770 -3.004 -9.667 1.00 97.69 173 VAL A C 1
ATOM 1429 O O . VAL A 1 173 ? 4.781 -2.399 -9.330 1.00 97.69 173 VAL A O 1
ATOM 1432 N N . THR A 1 174 ? 3.285 -2.934 -10.908 1.00 95.88 174 THR A N 1
ATOM 1433 C CA . THR A 1 174 ? 3.886 -2.070 -11.932 1.00 95.88 174 THR A CA 1
ATOM 1434 C C . THR A 1 174 ? 3.819 -0.597 -11.532 1.00 95.88 174 THR A C 1
ATOM 1436 O O . THR A 1 174 ? 4.864 0.041 -11.513 1.00 95.88 174 THR A O 1
ATOM 1439 N N . LEU A 1 175 ? 2.658 -0.091 -11.105 1.00 96.25 175 LEU A N 1
ATOM 1440 C CA . LEU A 1 175 ? 2.517 1.302 -10.666 1.00 96.25 175 LEU A CA 1
ATOM 1441 C C . LEU A 1 175 ? 3.428 1.632 -9.481 1.00 96.25 175 LEU A C 1
ATOM 1443 O O . LEU A 1 175 ? 4.057 2.683 -9.461 1.00 96.25 175 LEU A O 1
ATOM 1447 N N . LEU A 1 176 ? 3.544 0.724 -8.509 1.00 96.19 176 LEU A N 1
ATOM 1448 C CA . LEU A 1 176 ? 4.450 0.908 -7.373 1.00 96.19 176 LEU A CA 1
ATOM 1449 C C . LEU A 1 176 ? 5.909 1.053 -7.826 1.00 96.19 176 LEU A C 1
ATOM 1451 O O . LEU A 1 176 ? 6.613 1.940 -7.351 1.00 96.19 176 LEU A O 1
ATOM 1455 N N . VAL A 1 177 ? 6.356 0.221 -8.770 1.00 93.62 177 VAL A N 1
ATOM 1456 C CA . VAL A 1 177 ? 7.713 0.319 -9.325 1.00 93.62 177 VAL A CA 1
ATOM 1457 C C . VAL A 1 177 ? 7.902 1.619 -10.103 1.00 93.62 177 VAL A C 1
ATOM 1459 O O . VAL A 1 177 ? 8.925 2.266 -9.931 1.00 93.62 177 VAL A O 1
ATOM 1462 N N . GLU A 1 178 ? 6.931 2.030 -10.917 1.00 92.38 178 GLU A N 1
ATOM 1463 C CA . GLU A 1 178 ? 7.013 3.268 -11.706 1.00 92.38 178 GLU A CA 1
ATOM 1464 C C . GLU A 1 178 ? 7.076 4.518 -10.816 1.00 92.38 178 GLU A C 1
ATOM 1466 O O . GLU A 1 178 ? 7.878 5.415 -11.071 1.00 92.38 178 GLU A O 1
ATOM 1471 N N . ILE A 1 179 ? 6.285 4.558 -9.738 1.00 92.94 179 ILE A N 1
ATOM 1472 C CA . ILE A 1 179 ? 6.243 5.691 -8.800 1.00 92.94 179 ILE A CA 1
ATOM 1473 C C . ILE A 1 179 ? 7.556 5.824 -8.020 1.00 92.94 179 ILE A C 1
ATOM 1475 O O . ILE A 1 179 ? 8.049 6.937 -7.825 1.00 92.94 179 ILE A O 1
ATOM 1479 N N . TYR A 1 180 ? 8.120 4.709 -7.547 1.00 91.12 180 TYR A N 1
ATOM 1480 C CA . TYR A 1 180 ? 9.338 4.730 -6.732 1.00 91.12 180 TYR A CA 1
ATOM 1481 C C . TYR A 1 180 ? 10.627 4.678 -7.554 1.00 91.12 180 TYR A C 1
ATOM 1483 O O . TYR A 1 180 ? 11.675 5.084 -7.057 1.00 91.12 180 TYR A O 1
ATOM 1491 N N . ASN A 1 181 ? 10.568 4.205 -8.798 1.00 87.19 181 ASN A N 1
ATOM 1492 C CA . ASN A 1 181 ? 11.725 4.057 -9.669 1.00 87.19 181 ASN A CA 1
ATOM 1493 C C . ASN A 1 181 ? 11.436 4.538 -11.106 1.00 87.19 181 ASN A C 1
ATOM 1495 O O . ASN A 1 181 ? 11.453 3.744 -12.054 1.00 87.19 181 ASN A O 1
ATOM 1499 N N . PRO A 1 182 ? 11.212 5.852 -11.297 1.00 77.44 182 PRO A N 1
ATOM 1500 C CA . PRO A 1 182 ? 10.884 6.408 -12.610 1.00 77.44 182 PRO A CA 1
ATOM 1501 C C . PRO A 1 182 ? 12.035 6.283 -13.622 1.00 77.44 182 PRO A C 1
ATOM 1503 O O . PRO A 1 182 ? 11.801 6.347 -14.824 1.00 77.44 182 PRO A O 1
ATOM 1506 N N . ALA A 1 183 ? 13.273 6.065 -13.163 1.00 71.56 183 ALA A N 1
ATOM 1507 C CA . ALA A 1 183 ? 14.447 5.923 -14.025 1.00 71.56 183 ALA A CA 1
ATOM 1508 C C . ALA A 1 183 ? 14.489 4.600 -14.819 1.00 71.56 183 ALA A C 1
ATOM 1510 O O . ALA A 1 183 ? 15.272 4.487 -15.757 1.00 71.56 183 ALA A O 1
ATOM 1511 N N . ILE A 1 184 ? 13.672 3.601 -14.454 1.00 60.47 184 ILE A N 1
ATOM 1512 C CA . ILE A 1 184 ? 13.582 2.307 -15.161 1.00 60.47 184 ILE A CA 1
ATOM 1513 C C . ILE A 1 184 ? 12.502 2.318 -16.260 1.00 60.47 184 ILE A C 1
ATOM 1515 O O . ILE A 1 184 ? 12.397 1.366 -17.036 1.00 60.47 184 ILE A O 1
ATOM 1519 N N . LEU A 1 185 ? 11.716 3.393 -16.387 1.00 57.69 185 LEU A N 1
ATOM 1520 C CA . LEU A 1 185 ? 10.803 3.536 -17.520 1.00 57.69 185 LEU A CA 1
ATOM 1521 C C . LEU A 1 185 ? 11.617 3.519 -18.825 1.00 57.69 185 LEU A C 1
ATOM 1523 O O . LEU A 1 185 ? 12.614 4.241 -18.911 1.00 57.69 185 LEU A O 1
ATOM 1527 N N . PRO A 1 186 ? 11.242 2.703 -19.833 1.00 48.91 186 PRO A N 1
ATOM 1528 C CA . PRO A 1 186 ? 11.911 2.723 -21.123 1.00 48.91 186 PRO A CA 1
ATOM 1529 C C . PRO A 1 186 ? 11.897 4.151 -21.652 1.00 48.91 186 PRO A C 1
ATOM 1531 O O . PRO A 1 186 ? 10.842 4.705 -21.954 1.00 48.91 186 PRO A O 1
ATOM 1534 N N . GLN A 1 187 ? 13.075 4.760 -21.731 1.00 42.78 187 GLN A N 1
ATOM 1535 C CA . GLN A 1 187 ? 13.249 6.016 -22.430 1.00 42.78 187 GLN A CA 1
ATOM 1536 C C . GLN A 1 187 ? 12.824 5.757 -23.878 1.00 42.78 187 GLN A C 1
ATOM 1538 O O . GLN A 1 187 ? 13.449 4.937 -24.557 1.00 42.78 187 GLN A O 1
ATOM 1543 N N . GLU A 1 188 ? 11.736 6.391 -24.331 1.00 43.94 188 GLU A N 1
ATOM 1544 C CA . GLU A 1 188 ? 11.363 6.393 -25.745 1.00 43.94 188 GLU A CA 1
ATOM 1545 C C . GLU A 1 188 ? 12.565 6.931 -26.525 1.00 43.94 188 GLU A C 1
ATOM 1547 O O . GLU A 1 188 ? 12.878 8.122 -26.524 1.00 43.94 188 GLU A O 1
ATOM 1552 N N . THR A 1 189 ? 13.320 6.016 -27.119 1.00 38.34 189 THR A N 1
ATOM 1553 C CA . THR A 1 189 ? 14.434 6.342 -27.995 1.00 38.34 189 THR A CA 1
ATOM 1554 C C . THR A 1 189 ? 13.823 6.711 -29.343 1.00 38.34 189 THR A C 1
ATOM 1556 O O . THR A 1 189 ? 13.032 5.933 -29.882 1.00 38.34 189 THR A O 1
ATOM 1559 N N . PRO A 1 190 ? 14.136 7.886 -29.913 1.00 46.56 190 PRO A N 1
ATOM 1560 C CA . PRO A 1 190 ? 13.627 8.238 -31.225 1.00 46.56 190 PRO A CA 1
ATOM 1561 C C . PRO A 1 190 ? 14.245 7.298 -32.267 1.00 46.56 190 PRO A C 1
ATOM 1563 O O . PRO A 1 190 ? 15.456 7.281 -32.455 1.00 46.56 190 PRO A O 1
ATOM 1566 N N . ASN A 1 191 ? 13.378 6.519 -32.918 1.00 46.81 191 ASN A N 1
ATOM 1567 C CA . ASN A 1 191 ? 13.562 5.800 -34.179 1.00 46.81 191 ASN A CA 1
ATOM 1568 C C . ASN A 1 191 ? 14.917 5.113 -34.427 1.00 46.81 191 ASN A C 1
ATOM 1570 O O . ASN A 1 191 ? 15.876 5.704 -34.918 1.00 46.81 191 ASN A O 1
ATOM 1574 N N . SER A 1 192 ? 14.920 3.787 -34.296 1.00 42.16 192 SER A N 1
ATOM 1575 C CA . SER A 1 192 ? 15.728 2.916 -35.152 1.00 42.16 192 SER A CA 1
ATOM 1576 C C . SER A 1 192 ? 14.829 1.860 -35.796 1.00 42.16 192 SER A C 1
ATOM 1578 O O . SER A 1 192 ? 14.062 1.185 -35.120 1.00 42.16 192 SER A O 1
ATOM 1580 N N . SER A 1 193 ? 14.919 1.802 -37.125 1.00 41.66 193 SER A N 1
ATOM 1581 C CA . SER A 1 193 ? 14.288 0.889 -38.090 1.00 41.66 193 SER A CA 1
ATOM 1582 C C . SER A 1 193 ? 14.071 -0.560 -37.590 1.00 41.66 193 SER A C 1
ATOM 1584 O O . SER A 1 193 ? 14.893 -1.058 -36.817 1.00 41.66 193 SER A O 1
ATOM 1586 N N . PRO A 1 194 ? 13.016 -1.279 -38.036 1.00 45.44 194 PRO A N 1
ATOM 1587 C CA . PRO A 1 194 ? 12.641 -2.573 -37.471 1.00 45.44 194 PRO A CA 1
ATOM 1588 C C . PRO A 1 194 ? 13.660 -3.665 -37.822 1.00 45.44 194 PRO A C 1
ATOM 1590 O O . PRO A 1 194 ? 13.774 -4.091 -38.969 1.00 45.44 194 PRO A O 1
ATOM 1593 N N . SER A 1 195 ? 14.375 -4.152 -36.809 1.00 43.38 195 SER A N 1
ATOM 1594 C CA . SER A 1 195 ? 15.095 -5.428 -36.857 1.00 43.38 195 SER A CA 1
ATOM 1595 C C . SER A 1 195 ? 14.128 -6.558 -36.459 1.00 43.38 195 SER A C 1
ATOM 1597 O O . SER A 1 195 ? 13.302 -6.344 -35.565 1.00 43.38 195 SER A O 1
ATOM 1599 N N . PRO A 1 196 ? 14.151 -7.735 -37.115 1.00 48.91 196 PRO A N 1
ATOM 1600 C CA . PRO A 1 196 ? 13.138 -8.767 -36.920 1.00 48.91 196 PRO A CA 1
ATOM 1601 C C . PRO A 1 196 ? 13.119 -9.290 -35.479 1.00 48.91 196 PRO A C 1
ATOM 1603 O O . PRO A 1 196 ? 14.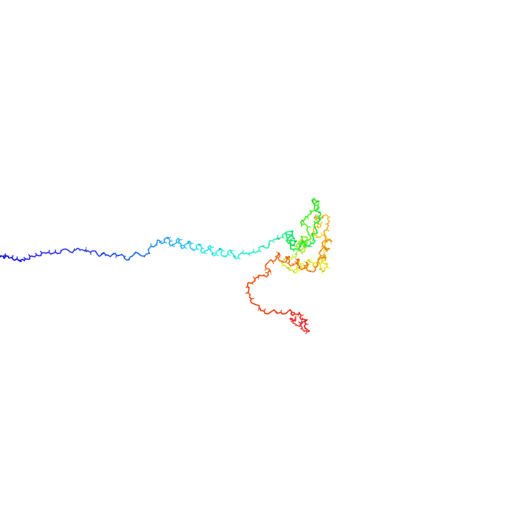144 -9.629 -34.891 1.00 48.91 196 PRO A O 1
ATOM 1606 N N . SER A 1 197 ? 11.907 -9.359 -34.930 1.00 48.12 197 SER A N 1
ATOM 1607 C CA . SER A 1 197 ? 11.601 -9.846 -33.587 1.00 48.12 197 SER A CA 1
ATOM 1608 C C . SER A 1 197 ? 12.126 -11.278 -33.378 1.00 48.12 197 SER A C 1
ATOM 1610 O O . SER A 1 197 ? 11.716 -12.177 -34.120 1.00 48.12 197 SER A O 1
ATOM 1612 N N . PRO A 1 198 ? 12.997 -11.547 -32.382 1.00 50.59 198 PRO A N 1
ATOM 1613 C CA . PRO A 1 198 ? 13.281 -12.915 -31.985 1.00 50.59 198 PRO A CA 1
ATOM 1614 C C . PRO A 1 198 ? 12.030 -13.479 -31.304 1.00 50.59 198 PRO A C 1
ATOM 1616 O O . PRO A 1 198 ? 11.585 -12.994 -30.264 1.00 50.59 198 PRO A O 1
ATOM 1619 N N . SER A 1 199 ? 11.446 -14.503 -31.923 1.00 48.91 199 SER A N 1
ATOM 1620 C CA . SER A 1 199 ? 10.337 -15.271 -31.357 1.00 48.91 199 SER A CA 1
ATOM 1621 C C . SER A 1 199 ? 10.704 -15.773 -29.949 1.00 48.91 199 SER A C 1
ATOM 1623 O O . SER A 1 199 ? 11.850 -16.192 -29.747 1.00 48.91 199 SER A O 1
ATOM 1625 N N . PRO A 1 200 ? 9.783 -15.762 -28.967 1.00 52.03 200 PRO A N 1
ATOM 1626 C CA . PRO A 1 200 ? 10.078 -16.206 -27.611 1.00 52.03 200 PRO A CA 1
ATOM 1627 C C . PRO A 1 200 ? 10.359 -17.712 -27.616 1.00 52.03 200 PRO A C 1
ATOM 1629 O O . PRO A 1 200 ? 9.448 -18.541 -27.605 1.00 52.03 200 PRO A O 1
ATOM 1632 N N . SER A 1 201 ? 11.640 -18.075 -27.639 1.00 54.72 201 SER A N 1
ATOM 1633 C CA . SER A 1 201 ? 12.065 -19.452 -27.416 1.00 54.72 201 SER A CA 1
ATOM 1634 C C . SER A 1 201 ? 11.773 -19.800 -25.962 1.00 54.72 201 SER A C 1
ATOM 1636 O O . SER A 1 201 ? 12.241 -19.126 -25.043 1.00 54.72 201 SER A O 1
ATOM 1638 N N . ARG A 1 202 ? 10.959 -20.840 -25.748 1.00 56.38 202 ARG A N 1
ATOM 1639 C CA . ARG A 1 202 ? 10.752 -21.421 -24.417 1.00 56.38 202 ARG A CA 1
ATOM 1640 C C . ARG A 1 202 ? 12.120 -21.737 -23.795 1.00 56.38 202 ARG A C 1
ATOM 1642 O O . ARG A 1 202 ? 12.973 -22.256 -24.516 1.00 56.38 202 ARG A O 1
ATOM 1649 N N . PRO A 1 203 ? 12.322 -21.496 -22.487 1.00 64.75 203 PRO A N 1
ATOM 1650 C CA . PRO A 1 203 ? 13.502 -21.994 -21.795 1.00 64.75 203 PRO A CA 1
ATOM 1651 C C . PRO A 1 203 ? 13.591 -23.503 -22.020 1.00 64.75 203 PRO A C 1
ATOM 1653 O O . PRO A 1 203 ? 12.654 -24.240 -21.700 1.00 64.75 203 PRO A O 1
ATOM 1656 N N . SER A 1 204 ? 14.676 -23.959 -22.637 1.00 71.12 204 SER A N 1
ATOM 1657 C CA . SER A 1 204 ? 14.947 -25.385 -22.751 1.00 71.12 204 SER A CA 1
ATOM 1658 C C . SER A 1 204 ? 15.246 -25.933 -21.361 1.00 71.12 204 SER A C 1
ATOM 1660 O O . SER A 1 204 ? 15.972 -25.300 -20.594 1.00 71.12 204 SER A O 1
ATOM 1662 N N . LEU A 1 205 ? 14.714 -27.113 -21.048 1.00 76.81 205 LEU A N 1
ATOM 1663 C CA . LEU A 1 205 ? 15.146 -27.871 -19.877 1.00 76.81 205 LEU A CA 1
ATOM 1664 C C . LEU A 1 205 ? 16.665 -28.077 -19.929 1.00 76.81 205 LEU A C 1
ATOM 1666 O O . LEU A 1 205 ? 17.217 -28.337 -21.003 1.00 76.81 205 LEU A O 1
ATOM 1670 N N . SER A 1 206 ? 17.315 -27.960 -18.771 1.00 75.75 206 SER A N 1
ATOM 1671 C CA . SER A 1 206 ? 18.731 -28.283 -18.608 1.00 75.75 206 SER A CA 1
ATOM 1672 C C . SER A 1 206 ? 18.997 -29.706 -19.091 1.00 75.75 206 SER A C 1
ATOM 1674 O O . SER A 1 206 ? 18.215 -30.624 -18.822 1.00 75.75 206 SER A O 1
ATOM 1676 N N . LYS A 1 207 ? 20.086 -29.893 -19.832 1.00 84.00 207 LYS A N 1
ATOM 1677 C CA . LYS A 1 207 ? 20.483 -31.210 -20.323 1.00 84.00 207 LYS A CA 1
ATOM 1678 C C . LYS A 1 207 ? 21.175 -31.982 -19.193 1.00 84.00 207 LYS A C 1
ATOM 1680 O O . LYS A 1 207 ? 21.851 -31.375 -18.358 1.00 84.00 207 LYS A O 1
ATOM 1685 N N . PRO A 1 208 ? 21.045 -33.320 -19.145 1.00 77.44 208 PRO A N 1
ATOM 1686 C CA . PRO A 1 208 ? 21.884 -34.138 -18.274 1.00 77.44 208 PRO A CA 1
ATOM 1687 C C . PRO A 1 208 ? 23.366 -33.803 -18.517 1.00 77.44 208 PRO A C 1
ATOM 1689 O O . PRO A 1 208 ? 23.817 -33.860 -19.659 1.00 77.44 208 PRO A O 1
ATOM 1692 N N . GLY A 1 209 ? 24.094 -33.412 -17.467 1.00 78.81 209 GLY A N 1
ATOM 1693 C CA . GLY A 1 209 ? 25.484 -32.931 -17.548 1.00 78.81 209 GLY A CA 1
ATOM 1694 C C . GLY A 1 209 ? 25.666 -31.429 -17.290 1.00 78.81 209 GLY A C 1
ATOM 1695 O O . GLY A 1 209 ? 26.759 -31.019 -16.920 1.00 78.81 209 GLY A O 1
ATOM 1696 N N . ASP A 1 210 ? 24.611 -30.606 -17.355 1.00 81.19 210 ASP A N 1
ATOM 1697 C CA . ASP A 1 210 ? 24.721 -29.159 -17.068 1.00 81.19 210 ASP A CA 1
ATOM 1698 C C . ASP A 1 210 ? 25.170 -28.870 -15.618 1.00 81.19 210 ASP A C 1
ATOM 1700 O O . ASP A 1 210 ? 25.769 -27.835 -15.337 1.00 81.19 210 ASP A O 1
ATOM 1704 N N . ALA A 1 211 ? 24.935 -29.806 -14.691 1.00 81.31 211 ALA A N 1
ATOM 1705 C CA . ALA A 1 211 ? 25.402 -29.719 -13.306 1.00 81.31 211 ALA A CA 1
ATOM 1706 C C . ALA A 1 211 ? 26.927 -29.901 -13.157 1.00 81.31 211 ALA A C 1
ATOM 1708 O O . ALA A 1 211 ? 27.490 -29.479 -12.148 1.00 81.31 211 ALA A O 1
ATOM 1709 N N . ASP A 1 212 ? 27.611 -30.488 -14.147 1.00 82.38 212 ASP A N 1
ATOM 1710 C CA . ASP A 1 212 ? 29.072 -30.637 -14.124 1.00 82.38 212 ASP A CA 1
ATOM 1711 C C . ASP A 1 212 ? 29.799 -29.305 -14.354 1.00 82.38 212 ASP A C 1
ATOM 1713 O O . ASP A 1 212 ? 30.959 -29.171 -13.971 1.00 82.38 212 ASP A O 1
ATOM 1717 N N . LEU A 1 213 ? 29.107 -28.292 -14.889 1.00 77.19 213 LEU A N 1
ATOM 1718 C CA . LEU A 1 213 ? 29.628 -26.928 -15.048 1.00 77.19 213 LEU A CA 1
ATOM 1719 C C . LEU A 1 213 ? 29.801 -26.182 -13.714 1.00 77.19 213 LEU A C 1
ATOM 1721 O O . LEU A 1 213 ? 30.375 -25.098 -13.688 1.00 77.19 213 LEU A O 1
ATOM 1725 N N . LEU A 1 214 ? 29.291 -26.740 -12.613 1.00 74.88 214 LEU A N 1
ATOM 1726 C CA . LEU A 1 214 ? 29.371 -26.163 -11.267 1.00 74.88 214 LEU A CA 1
ATOM 1727 C C . LEU A 1 214 ? 30.486 -26.785 -10.415 1.00 74.88 214 LEU A C 1
ATOM 1729 O O . LEU A 1 214 ? 30.589 -26.495 -9.223 1.00 74.88 214 LEU A O 1
ATOM 1733 N N . LYS A 1 215 ? 31.302 -27.662 -11.004 1.00 69.00 215 LYS A N 1
ATOM 1734 C CA . LYS A 1 215 ? 32.470 -28.239 -10.342 1.00 69.00 215 LYS A CA 1
ATOM 1735 C C . LYS A 1 215 ? 33.633 -27.253 -10.478 1.00 69.00 215 LYS A C 1
ATOM 1737 O O . LYS A 1 215 ? 34.173 -27.094 -11.570 1.00 69.00 215 LYS A O 1
ATOM 1742 N N . PHE A 1 216 ? 33.956 -26.570 -9.381 1.00 65.94 216 PHE A N 1
ATOM 1743 C CA . PHE A 1 216 ? 35.187 -25.790 -9.223 1.00 65.94 216 PHE A CA 1
ATOM 1744 C C . PHE A 1 216 ? 36.335 -26.688 -8.762 1.00 65.94 216 PHE A C 1
ATOM 1746 O O . PHE A 1 216 ? 36.060 -27.620 -7.969 1.00 65.94 216 PHE A O 1
#

Radius of gyration: 44.14 Å; chains: 1; bounding box: 92×138×98 Å